Protein AF-A0A1G1WY61-F1 (afdb_monomer)

Structure (mmCIF, N/CA/C/O backbone):
data_AF-A0A1G1WY61-F1
#
_entry.id   AF-A0A1G1WY61-F1
#
loop_
_atom_site.group_PDB
_atom_site.id
_atom_site.type_symbol
_atom_site.label_atom_id
_atom_site.label_alt_id
_atom_site.label_comp_id
_atom_site.label_asym_id
_atom_site.label_entity_id
_atom_site.label_seq_id
_atom_site.pdbx_PDB_ins_code
_atom_site.Cartn_x
_atom_site.Cartn_y
_atom_site.Cartn_z
_atom_site.occupancy
_atom_site.B_iso_or_equiv
_atom_site.auth_seq_id
_atom_site.auth_comp_id
_atom_site.auth_asym_id
_atom_site.auth_atom_id
_atom_site.pdbx_PDB_model_num
ATOM 1 N N . MET A 1 1 ? -17.407 22.455 4.313 1.00 76.50 1 MET A N 1
ATOM 2 C CA . MET A 1 1 ? -16.835 21.331 3.531 1.00 76.50 1 MET A CA 1
ATOM 3 C C . MET A 1 1 ? -15.648 21.784 2.687 1.00 76.50 1 MET A C 1
ATOM 5 O O . MET A 1 1 ? -14.592 21.199 2.851 1.00 76.50 1 MET A O 1
ATOM 9 N N . GLN A 1 2 ? -15.769 22.835 1.863 1.00 82.00 2 GLN A N 1
ATOM 10 C CA . GLN A 1 2 ? -14.637 23.376 1.085 1.00 82.00 2 GLN A CA 1
ATOM 11 C C . GLN A 1 2 ? -13.450 23.831 1.951 1.00 82.00 2 GLN A C 1
ATOM 13 O O . GLN A 1 2 ? -12.330 23.434 1.667 1.00 82.00 2 GLN A O 1
ATOM 18 N N . GLU A 1 3 ? -13.690 24.554 3.050 1.00 87.62 3 GLU A N 1
ATOM 19 C CA . GLU A 1 3 ? -12.619 24.984 3.973 1.00 87.62 3 GLU A CA 1
ATOM 20 C C . GLU A 1 3 ? -11.830 23.806 4.567 1.00 87.62 3 GLU A C 1
ATOM 22 O O . GLU A 1 3 ? -10.616 23.874 4.721 1.00 87.62 3 GLU A O 1
ATOM 27 N N . PHE A 1 4 ? -12.510 22.695 4.863 1.00 86.75 4 PHE A N 1
ATOM 28 C CA . PHE A 1 4 ? -11.866 21.491 5.389 1.00 86.75 4 PHE A CA 1
ATOM 29 C C . PHE A 1 4 ? -10.990 20.801 4.337 1.00 86.75 4 PHE A C 1
ATOM 31 O O . PHE A 1 4 ? -9.896 20.348 4.656 1.00 86.75 4 PHE A O 1
ATOM 38 N N . LEU A 1 5 ? -11.456 20.738 3.085 1.00 86.12 5 LEU A N 1
ATOM 39 C CA . LEU A 1 5 ? -10.676 20.170 1.983 1.00 86.12 5 LEU A CA 1
ATOM 40 C C . LEU A 1 5 ? -9.447 21.030 1.665 1.00 86.12 5 LEU A C 1
ATOM 42 O O . LEU A 1 5 ? -8.360 20.485 1.531 1.00 86.12 5 LEU A O 1
ATOM 46 N N . GLN A 1 6 ? -9.591 22.356 1.653 1.00 88.94 6 GLN A N 1
ATOM 47 C CA . GLN A 1 6 ? -8.457 23.273 1.495 1.00 88.94 6 GLN A CA 1
ATOM 48 C C . GLN A 1 6 ? -7.445 23.127 2.634 1.00 88.94 6 GLN A C 1
ATOM 50 O O . GLN A 1 6 ? -6.244 23.068 2.395 1.00 88.94 6 GLN A O 1
ATOM 55 N N . TRP A 1 7 ? -7.915 23.023 3.880 1.00 91.94 7 TRP A N 1
ATOM 56 C CA . TRP A 1 7 ? -7.030 22.774 5.017 1.00 91.94 7 TRP A CA 1
ATOM 57 C C . TRP A 1 7 ? -6.275 21.443 4.879 1.00 91.94 7 TRP A C 1
ATOM 59 O O . TRP A 1 7 ? -5.084 21.389 5.179 1.00 91.94 7 TRP A O 1
ATOM 69 N N . LEU A 1 8 ? -6.935 20.385 4.396 1.00 90.50 8 LEU A N 1
ATOM 70 C CA . LEU A 1 8 ? -6.290 19.097 4.129 1.00 90.50 8 LEU A CA 1
ATOM 71 C C . LEU A 1 8 ? -5.231 19.186 3.028 1.00 90.50 8 LEU A C 1
ATOM 73 O O . LEU A 1 8 ? -4.180 18.567 3.168 1.00 90.50 8 LEU A O 1
ATOM 77 N N . GLU A 1 9 ? -5.488 19.938 1.958 1.00 88.44 9 GLU A N 1
ATOM 78 C CA . GLU A 1 9 ? -4.511 20.172 0.888 1.00 88.44 9 GLU A CA 1
ATOM 79 C C . GLU A 1 9 ? -3.280 20.909 1.421 1.00 88.44 9 GLU A C 1
ATOM 81 O O . GLU A 1 9 ? -2.163 20.428 1.248 1.00 88.44 9 GLU A O 1
ATOM 86 N N . VAL A 1 10 ? -3.478 21.997 2.172 1.00 93.00 10 VAL A N 1
ATOM 87 C CA . VAL A 1 10 ? -2.380 22.745 2.809 1.00 93.00 10 VAL A CA 1
ATOM 88 C C . VAL A 1 10 ? -1.595 21.860 3.778 1.00 93.00 10 VAL A C 1
ATOM 90 O O . VAL A 1 10 ? -0.365 21.877 3.779 1.00 93.00 10 VAL A O 1
ATOM 93 N N . LEU A 1 11 ? -2.286 21.052 4.589 1.00 93.06 11 LEU A N 1
ATOM 94 C CA . LEU A 1 11 ? -1.634 20.103 5.488 1.00 93.06 11 LEU A CA 1
ATOM 95 C C . LEU A 1 11 ? -0.815 19.073 4.703 1.00 93.06 11 LEU A C 1
ATOM 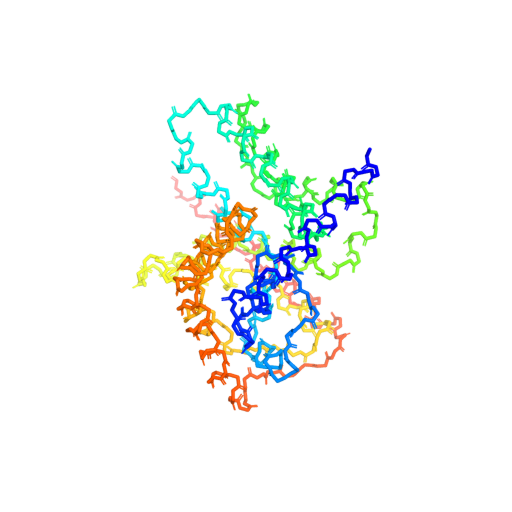97 O O . LEU A 1 11 ? 0.313 18.770 5.085 1.00 93.06 11 LEU A O 1
ATOM 101 N N . ARG A 1 12 ? -1.365 18.533 3.611 1.00 91.81 12 ARG A N 1
ATOM 102 C CA . ARG A 1 12 ? -0.667 17.577 2.748 1.00 91.81 12 ARG A CA 1
ATOM 103 C C . ARG A 1 12 ? 0.599 18.198 2.165 1.00 91.81 12 ARG A C 1
ATOM 105 O O . ARG A 1 12 ? 1.658 17.592 2.286 1.00 91.81 12 ARG A O 1
ATOM 112 N N . GLU A 1 13 ? 0.511 19.397 1.597 1.00 91.62 13 GLU A N 1
ATOM 113 C CA . GLU A 1 13 ? 1.665 20.125 1.054 1.00 91.62 13 GLU A CA 1
ATOM 114 C C . GLU A 1 13 ? 2.726 20.389 2.127 1.00 91.62 13 GLU A C 1
ATOM 116 O O . GLU A 1 13 ? 3.911 20.144 1.901 1.00 91.62 13 GLU A O 1
ATOM 121 N N . GLN A 1 14 ? 2.309 20.803 3.326 1.00 94.38 14 GLN A N 1
ATOM 122 C CA . GLN A 1 14 ? 3.215 21.000 4.454 1.00 94.38 14 GLN A CA 1
ATOM 123 C C . GLN A 1 14 ? 3.918 19.693 4.852 1.00 94.38 14 GLN A C 1
ATOM 125 O O . GLN A 1 14 ? 5.121 19.689 5.112 1.00 94.38 14 GLN A O 1
ATOM 130 N N . LEU A 1 15 ? 3.197 18.570 4.901 1.00 94.56 15 LEU A N 1
ATOM 131 C CA . LEU A 1 15 ? 3.788 17.267 5.206 1.00 94.56 15 LEU A CA 1
ATOM 132 C C . LEU A 1 15 ? 4.768 16.812 4.119 1.00 94.56 15 LEU A C 1
ATOM 134 O O . LEU A 1 15 ? 5.826 16.283 4.458 1.00 94.56 15 LEU A O 1
ATOM 138 N N . ILE A 1 16 ? 4.467 17.062 2.842 1.00 93.06 16 ILE A N 1
ATOM 139 C CA . ILE A 1 16 ? 5.390 16.796 1.730 1.00 93.06 16 ILE A CA 1
ATOM 140 C C . ILE A 1 16 ? 6.665 17.632 1.901 1.00 93.06 16 ILE A C 1
ATOM 142 O O . ILE A 1 16 ? 7.762 17.076 1.903 1.00 93.06 16 ILE A O 1
ATOM 146 N N . GLN A 1 17 ? 6.553 18.936 2.154 1.00 93.44 17 GLN A N 1
ATOM 147 C CA . GLN A 1 17 ? 7.716 19.797 2.409 1.00 93.44 17 GLN A CA 1
ATOM 148 C C . GLN A 1 17 ? 8.523 19.332 3.630 1.00 93.44 17 GLN A C 1
ATOM 150 O O . GLN A 1 17 ? 9.754 19.311 3.597 1.00 93.44 17 GLN A O 1
ATOM 155 N N . ASN A 1 18 ? 7.850 18.881 4.693 1.00 95.38 18 ASN A N 1
ATOM 156 C CA . ASN A 1 18 ? 8.524 18.319 5.860 1.00 95.38 18 ASN A CA 1
ATOM 157 C C . ASN A 1 18 ? 9.363 17.086 5.489 1.00 95.38 18 ASN A C 1
ATOM 159 O O . ASN A 1 18 ? 10.472 16.958 6.000 1.00 95.38 18 ASN A O 1
ATOM 163 N N . THR A 1 19 ? 8.902 16.206 4.586 1.00 94.94 19 THR A N 1
ATOM 164 C CA . THR A 1 19 ? 9.725 15.059 4.143 1.00 94.94 19 THR A CA 1
ATOM 165 C C . THR A 1 19 ? 11.049 15.503 3.520 1.00 94.94 19 THR A C 1
ATOM 167 O O . THR A 1 19 ? 12.082 14.919 3.841 1.00 94.94 19 THR A O 1
ATOM 170 N N . GLN A 1 20 ? 11.033 16.570 2.715 1.00 93.25 20 GLN A N 1
ATOM 171 C CA . GLN A 1 20 ? 12.216 17.121 2.039 1.00 93.25 20 GLN A CA 1
ATOM 172 C C . GLN A 1 20 ? 13.208 17.770 3.017 1.00 93.25 20 GLN A C 1
ATOM 174 O O . GLN A 1 20 ? 14.411 17.780 2.774 1.00 93.25 20 GLN A O 1
ATOM 179 N N . VAL A 1 21 ? 12.724 18.304 4.143 1.00 94.75 21 VAL A N 1
ATOM 180 C CA . VAL A 1 21 ? 13.582 18.842 5.216 1.00 94.75 21 VAL A CA 1
ATOM 181 C C . VAL A 1 21 ? 14.169 17.724 6.083 1.00 94.75 21 VAL A C 1
ATOM 183 O O . VAL A 1 21 ? 15.285 17.845 6.587 1.00 94.75 21 VAL A O 1
ATOM 186 N N . LEU A 1 22 ? 13.407 16.649 6.295 1.00 95.31 22 LEU A N 1
ATOM 187 C CA . LEU A 1 22 ? 13.761 15.563 7.210 1.00 95.31 22 LEU A CA 1
ATOM 188 C C . LEU A 1 22 ? 14.726 14.542 6.605 1.00 95.31 22 LEU A C 1
ATOM 190 O O . LEU A 1 22 ? 15.494 13.928 7.346 1.00 95.31 22 LEU A O 1
ATOM 194 N N . LEU A 1 23 ? 14.665 14.326 5.291 1.00 94.69 23 LEU A N 1
ATOM 195 C CA . LEU A 1 23 ? 15.413 13.282 4.598 1.00 94.69 23 LEU A CA 1
ATOM 196 C C . LEU A 1 23 ? 16.037 13.820 3.302 1.00 94.69 23 LEU A C 1
ATOM 198 O O . LEU A 1 23 ? 15.433 14.655 2.635 1.00 94.69 23 LEU A O 1
ATOM 202 N N . PRO A 1 24 ? 17.221 13.327 2.904 1.00 92.69 24 PRO A N 1
ATOM 203 C CA . PRO A 1 24 ? 17.769 13.610 1.583 1.00 92.69 24 PRO A CA 1
ATOM 204 C C . PRO A 1 24 ? 16.988 12.870 0.485 1.00 92.69 24 PRO A C 1
ATOM 206 O O . PRO A 1 24 ? 16.336 11.853 0.735 1.00 92.69 24 PRO A O 1
ATOM 209 N N . GLU A 1 25 ? 17.096 13.337 -0.759 1.00 90.19 25 GLU A N 1
ATOM 210 C CA . GLU A 1 25 ? 16.651 12.559 -1.920 1.00 90.19 25 GLU A CA 1
ATOM 211 C C . GLU A 1 25 ? 17.560 11.334 -2.138 1.00 90.19 25 GLU A C 1
ATOM 213 O O . GLU A 1 25 ? 18.778 11.449 -1.969 1.00 90.19 25 GLU A O 1
ATOM 218 N N . PRO A 1 26 ? 17.021 10.163 -2.541 1.00 89.88 26 PRO A N 1
ATOM 219 C CA . PRO A 1 26 ? 15.631 9.887 -2.934 1.00 89.88 26 PRO A CA 1
ATOM 220 C C . PRO A 1 26 ? 14.690 9.486 -1.774 1.00 89.88 26 PRO A C 1
ATOM 222 O O . PRO A 1 26 ? 13.533 9.131 -2.013 1.00 89.88 26 PRO A O 1
ATOM 225 N N . HIS A 1 27 ? 15.173 9.460 -0.525 1.00 93.38 27 HIS A N 1
ATOM 226 C CA . HIS A 1 27 ? 14.422 8.949 0.632 1.00 93.38 27 HIS A CA 1
ATOM 227 C C . HIS A 1 27 ? 13.214 9.824 0.983 1.00 93.38 27 HIS A C 1
ATOM 229 O O . HIS A 1 27 ? 12.181 9.276 1.361 1.00 93.38 27 HIS A O 1
ATOM 235 N N . ALA A 1 28 ? 13.312 11.148 0.820 1.00 93.19 28 ALA A N 1
ATOM 236 C CA . ALA A 1 28 ? 12.183 12.068 0.995 1.00 93.19 28 ALA A CA 1
ATOM 237 C C . ALA A 1 28 ? 11.021 11.733 0.046 1.00 93.19 28 ALA A C 1
ATOM 239 O O . ALA A 1 28 ? 9.913 11.443 0.503 1.00 93.19 28 ALA A O 1
ATOM 240 N N . SER A 1 29 ? 11.296 11.660 -1.260 1.00 91.19 29 SER A N 1
ATOM 241 C CA . SER A 1 29 ? 10.313 11.271 -2.277 1.00 91.19 29 SER A CA 1
ATOM 242 C C . SER A 1 29 ? 9.741 9.874 -2.053 1.00 91.19 29 SER A C 1
ATOM 244 O O . SER A 1 29 ? 8.538 9.657 -2.205 1.00 91.19 29 SER A O 1
ATOM 246 N N . LEU A 1 30 ? 10.584 8.912 -1.663 1.00 92.25 30 LEU A N 1
ATOM 247 C CA . LEU A 1 30 ? 10.145 7.552 -1.355 1.00 92.25 30 LEU A CA 1
ATOM 248 C C . LEU A 1 30 ? 9.192 7.529 -0.152 1.00 92.25 30 LEU A C 1
ATOM 250 O O . LEU A 1 30 ? 8.148 6.878 -0.211 1.00 92.25 30 LEU A O 1
ATOM 254 N N . LEU A 1 31 ? 9.515 8.261 0.918 1.00 94.06 31 LEU A N 1
ATOM 255 C CA . LEU A 1 31 ? 8.657 8.378 2.094 1.00 94.06 31 LEU A CA 1
ATOM 256 C C . LEU A 1 31 ? 7.323 9.050 1.755 1.00 94.06 31 LEU A C 1
ATOM 258 O O . LEU A 1 31 ? 6.266 8.559 2.155 1.00 94.06 31 LEU A O 1
ATOM 262 N N . SER A 1 32 ? 7.377 10.154 1.009 1.00 92.25 32 SER A N 1
ATOM 263 C CA . SER A 1 32 ? 6.200 10.900 0.567 1.00 92.25 32 SER A CA 1
ATOM 264 C C . SER A 1 32 ? 5.285 10.037 -0.310 1.00 92.25 32 SER A C 1
ATOM 266 O O . SER A 1 32 ? 4.072 10.000 -0.100 1.00 92.25 32 SER A O 1
ATOM 268 N N . GLY A 1 33 ? 5.849 9.233 -1.215 1.00 90.50 33 GLY A N 1
ATOM 269 C CA . GLY A 1 33 ? 5.090 8.250 -1.988 1.00 90.50 33 GLY A CA 1
ATOM 270 C C . GLY A 1 33 ? 4.408 7.202 -1.106 1.00 90.50 33 GLY A C 1
ATOM 271 O O . GLY A 1 33 ? 3.192 7.015 -1.192 1.00 90.50 33 GLY A O 1
ATOM 272 N N . ILE A 1 34 ? 5.169 6.557 -0.212 1.00 90.75 34 ILE A N 1
ATOM 273 C CA . ILE A 1 34 ? 4.669 5.461 0.635 1.00 90.75 34 ILE A CA 1
ATOM 274 C C . ILE A 1 34 ? 3.584 5.949 1.605 1.00 90.75 34 ILE A C 1
ATOM 276 O O . ILE A 1 34 ? 2.579 5.261 1.801 1.00 90.75 34 ILE A O 1
ATOM 280 N N . VAL A 1 35 ? 3.774 7.116 2.229 1.00 91.94 35 VAL A N 1
ATOM 281 C CA . VAL A 1 35 ? 2.904 7.595 3.314 1.00 91.94 35 VAL A CA 1
ATOM 282 C C . VAL A 1 35 ? 1.843 8.577 2.828 1.00 91.94 35 VAL A C 1
ATOM 284 O O . VAL A 1 35 ? 0.712 8.497 3.299 1.00 91.94 35 VAL A O 1
ATOM 287 N N . LEU A 1 36 ? 2.169 9.487 1.911 1.00 90.31 36 LEU A N 1
ATOM 288 C CA . LEU A 1 36 ? 1.274 10.566 1.464 1.00 90.31 36 LEU A CA 1
ATOM 289 C C . LEU A 1 36 ? 0.708 10.334 0.056 1.00 90.31 36 LEU A C 1
ATOM 291 O O . LEU A 1 36 ? -0.179 11.070 -0.377 1.00 90.31 36 LEU A O 1
ATOM 295 N N . GLY A 1 37 ? 1.176 9.309 -0.657 1.00 87.00 37 GLY A N 1
ATOM 296 C CA . GLY A 1 37 ? 0.693 8.967 -1.996 1.00 87.00 37 GLY A CA 1
ATOM 297 C C . GLY A 1 37 ? 1.192 9.930 -3.064 1.00 87.00 37 GLY A C 1
ATOM 298 O O . GLY A 1 37 ? 0.566 10.047 -4.115 1.00 87.00 37 GLY A O 1
ATOM 299 N N . GLU A 1 38 ? 2.281 10.644 -2.783 1.00 85.12 38 GLU A N 1
ATOM 300 C CA . GLU A 1 38 ? 2.859 11.612 -3.705 1.00 85.12 38 GLU A CA 1
ATOM 301 C C . GLU A 1 38 ? 3.529 10.908 -4.892 1.00 85.12 38 GLU A C 1
ATOM 303 O O . GLU A 1 38 ? 4.249 9.920 -4.732 1.00 85.12 38 GLU A O 1
ATOM 308 N N . LYS A 1 39 ? 3.269 11.393 -6.109 1.00 70.88 39 LYS A N 1
ATOM 309 C CA . LYS A 1 39 ? 3.729 10.758 -7.359 1.00 70.88 39 LYS A CA 1
ATOM 310 C C . LYS A 1 39 ? 4.810 11.570 -8.076 1.00 70.88 39 LYS A C 1
ATOM 312 O O . LYS A 1 39 ? 5.416 11.035 -9.010 1.00 70.88 39 LYS A O 1
ATOM 317 N N . GLY A 1 40 ? 5.014 12.831 -7.680 1.00 60.97 40 GLY A N 1
ATOM 318 C CA . GLY A 1 40 ? 5.773 13.829 -8.434 1.00 60.97 40 GLY A CA 1
ATOM 319 C C . GLY A 1 40 ? 7.297 13.708 -8.391 1.00 60.97 40 GLY A C 1
ATOM 320 O O . GLY A 1 40 ? 7.928 13.912 -9.425 1.00 60.97 40 GLY A O 1
ATOM 321 N N . ASP A 1 41 ? 7.888 13.317 -7.259 1.00 68.69 41 ASP A N 1
ATOM 322 C CA . ASP A 1 41 ? 9.299 13.668 -6.993 1.00 68.69 41 ASP A CA 1
ATOM 323 C C . ASP A 1 41 ? 10.326 12.529 -7.168 1.00 68.69 41 ASP A C 1
ATOM 325 O O . ASP A 1 41 ? 11.535 12.735 -7.060 1.00 68.69 41 ASP A O 1
ATOM 329 N N . LEU A 1 42 ? 9.899 11.310 -7.525 1.00 80.62 42 LEU A N 1
ATOM 330 C CA . LEU A 1 42 ? 10.849 10.208 -7.738 1.00 80.62 42 LEU A CA 1
ATOM 331 C C . LEU A 1 42 ? 11.699 10.432 -8.996 1.00 80.62 42 LEU A C 1
ATOM 333 O O . LEU A 1 42 ? 11.170 10.577 -10.104 1.00 80.62 42 LEU A O 1
ATOM 337 N N . SER A 1 43 ? 13.027 10.344 -8.846 1.00 84.56 43 SER A N 1
ATOM 338 C CA . SER A 1 43 ? 13.957 10.445 -9.974 1.00 84.56 43 SER A CA 1
ATOM 339 C C . SER A 1 43 ? 13.608 9.442 -11.081 1.00 84.56 43 SER A C 1
ATOM 341 O O . SER A 1 43 ? 13.199 8.302 -10.830 1.00 84.56 43 SER A O 1
ATOM 343 N N . SER A 1 44 ? 13.771 9.856 -12.341 1.00 83.12 44 SER A N 1
ATOM 344 C CA . SER A 1 44 ? 13.390 9.021 -13.489 1.00 83.12 44 SER A CA 1
ATOM 345 C C . SER A 1 44 ? 14.123 7.671 -13.518 1.00 83.12 44 SER A C 1
ATOM 347 O O . SER A 1 44 ? 13.552 6.668 -13.948 1.00 83.12 44 SER A O 1
ATOM 349 N N . GLU A 1 45 ? 15.358 7.626 -13.016 1.00 85.56 45 GLU A N 1
ATOM 350 C CA . GLU A 1 45 ? 16.159 6.408 -12.880 1.00 85.56 45 GLU A CA 1
ATOM 351 C C . GLU A 1 45 ? 15.593 5.472 -11.814 1.00 85.56 45 GLU A C 1
ATOM 353 O O . GLU A 1 45 ? 15.384 4.287 -12.081 1.00 85.56 45 GLU A O 1
ATOM 358 N N . PHE A 1 46 ? 15.259 5.997 -10.634 1.00 85.62 46 PHE A N 1
ATOM 359 C CA . PHE A 1 46 ? 14.697 5.179 -9.566 1.00 85.62 46 PHE A CA 1
ATOM 360 C C . PHE A 1 46 ? 13.297 4.669 -9.923 1.00 85.62 46 PHE A C 1
ATOM 362 O O . PHE A 1 46 ? 12.987 3.496 -9.718 1.00 85.62 46 PHE A O 1
ATOM 369 N N . LYS A 1 47 ? 12.477 5.495 -10.584 1.00 85.62 47 LYS A N 1
ATOM 370 C CA . LYS A 1 47 ? 11.185 5.068 -11.136 1.00 85.62 47 LYS A CA 1
ATOM 371 C C . LYS A 1 47 ? 11.341 3.928 -12.145 1.00 85.62 47 LYS A C 1
ATOM 373 O O . LYS A 1 47 ? 10.567 2.973 -12.106 1.00 85.62 47 LYS A O 1
ATOM 378 N N . LYS A 1 48 ? 12.349 3.978 -13.024 1.00 86.12 48 LYS A N 1
ATOM 379 C CA . LYS A 1 48 ? 12.658 2.863 -13.938 1.00 86.12 48 LYS A CA 1
ATOM 380 C C . LYS A 1 48 ? 13.060 1.604 -13.172 1.00 86.12 48 LYS A C 1
ATOM 382 O O . LYS A 1 48 ? 12.563 0.538 -13.514 1.00 86.12 48 LYS A O 1
ATOM 387 N N . ALA A 1 49 ? 13.875 1.715 -12.123 1.00 88.44 49 ALA A N 1
ATOM 388 C CA . ALA A 1 49 ? 14.254 0.574 -11.285 1.00 88.44 49 ALA A CA 1
ATOM 389 C C . ALA A 1 49 ? 13.043 -0.056 -10.565 1.00 88.44 49 ALA A C 1
ATOM 391 O O . ALA A 1 49 ? 12.900 -1.280 -10.538 1.00 88.44 49 ALA A O 1
ATOM 392 N N . LEU A 1 50 ? 12.112 0.761 -10.062 1.00 87.31 50 LEU A N 1
ATOM 393 C CA . LEU A 1 50 ? 10.848 0.299 -9.474 1.00 87.31 50 LEU A CA 1
ATOM 394 C C . LEU A 1 50 ? 9.967 -0.445 -10.489 1.00 87.31 50 LEU A C 1
ATOM 396 O O . LEU A 1 50 ? 9.352 -1.459 -10.163 1.00 87.31 50 LEU A O 1
ATOM 400 N N . ILE A 1 51 ? 9.906 0.029 -11.737 1.00 84.19 51 ILE A N 1
ATOM 401 C CA . ILE A 1 51 ? 9.164 -0.647 -12.813 1.00 84.19 51 ILE A CA 1
ATOM 402 C C . ILE A 1 51 ? 9.891 -1.937 -13.242 1.00 84.19 51 ILE A C 1
ATOM 404 O O . ILE A 1 51 ? 9.248 -2.968 -13.442 1.00 84.19 51 ILE A O 1
ATOM 408 N N . ALA A 1 52 ? 11.224 -1.918 -13.342 1.00 85.50 52 ALA A N 1
ATOM 409 C CA . ALA A 1 52 ? 12.069 -3.073 -13.672 1.00 85.50 52 ALA A CA 1
ATOM 410 C C . ALA A 1 52 ? 11.898 -4.219 -12.671 1.00 85.50 52 ALA A C 1
ATOM 412 O O . ALA A 1 52 ? 11.744 -5.376 -13.055 1.00 85.50 52 ALA A O 1
ATOM 413 N N . THR A 1 53 ? 11.830 -3.884 -11.388 1.00 87.94 53 THR A N 1
ATOM 414 C CA . THR A 1 53 ? 11.628 -4.836 -10.286 1.00 87.94 53 THR A CA 1
ATOM 415 C C . THR A 1 53 ? 10.157 -5.145 -10.003 1.00 87.94 53 THR A C 1
ATOM 417 O O . THR A 1 53 ? 9.854 -5.983 -9.159 1.00 87.94 53 THR A O 1
ATOM 420 N N . GLY A 1 54 ? 9.222 -4.478 -10.689 1.00 84.12 54 GLY A N 1
ATOM 421 C CA . GLY A 1 54 ? 7.785 -4.631 -10.469 1.00 84.12 54 GLY A CA 1
ATOM 422 C C . GLY A 1 54 ? 7.290 -4.101 -9.120 1.00 84.12 54 GLY A C 1
ATOM 423 O O . GLY A 1 54 ? 6.161 -4.395 -8.750 1.00 84.12 54 GLY A O 1
ATOM 424 N N . THR A 1 55 ? 8.086 -3.314 -8.396 1.00 86.00 55 THR A N 1
ATOM 425 C CA . THR A 1 55 ? 7.810 -2.828 -7.028 1.00 86.00 55 THR A CA 1
ATOM 426 C C . THR A 1 55 ? 7.183 -1.433 -6.987 1.00 86.00 55 THR A C 1
ATOM 428 O O . THR A 1 55 ? 6.850 -0.932 -5.918 1.00 86.00 55 THR A O 1
ATOM 431 N N . ILE A 1 56 ? 6.939 -0.804 -8.142 1.00 83.81 56 ILE A N 1
ATOM 432 C CA . ILE A 1 56 ? 6.314 0.530 -8.232 1.00 83.81 56 ILE A CA 1
ATOM 433 C C . ILE A 1 56 ? 4.975 0.637 -7.479 1.00 83.81 56 ILE A C 1
ATOM 435 O O . ILE A 1 56 ? 4.654 1.686 -6.933 1.00 83.81 56 ILE A O 1
ATOM 439 N N . HIS A 1 57 ? 4.215 -0.458 -7.400 1.00 78.56 57 HIS A N 1
ATOM 440 C CA . HIS A 1 57 ? 2.940 -0.523 -6.681 1.00 78.56 57 HIS A CA 1
ATOM 441 C C . HIS A 1 57 ? 3.089 -0.437 -5.152 1.00 78.56 57 HIS A C 1
ATOM 443 O O . HIS A 1 57 ? 2.115 -0.138 -4.469 1.00 78.56 57 HIS A O 1
ATOM 449 N N . VAL A 1 58 ? 4.285 -0.706 -4.621 1.00 80.00 58 VAL A N 1
ATOM 450 C CA . VAL A 1 58 ? 4.605 -0.639 -3.188 1.00 80.00 58 VAL A CA 1
ATOM 451 C C . VAL A 1 58 ? 4.864 0.803 -2.746 1.00 80.00 58 VAL A C 1
ATOM 453 O O . VAL A 1 58 ? 4.591 1.162 -1.605 1.00 80.00 58 VAL A O 1
ATOM 456 N N . VAL A 1 59 ? 5.370 1.636 -3.660 1.00 79.19 59 VAL A N 1
ATOM 457 C CA . VAL A 1 59 ? 5.723 3.041 -3.399 1.00 79.19 59 VAL A CA 1
ATOM 458 C C . VAL A 1 59 ? 4.506 3.966 -3.449 1.00 79.19 59 VAL A C 1
ATOM 460 O O . VAL A 1 59 ? 4.594 5.108 -3.026 1.00 79.19 59 VAL A O 1
ATOM 463 N N . VAL A 1 60 ? 3.358 3.491 -3.930 1.00 77.94 60 VAL A N 1
ATOM 464 C CA . VAL A 1 60 ? 2.102 4.251 -3.906 1.00 77.94 60 VAL A CA 1
ATOM 465 C C . VAL A 1 60 ? 1.288 3.835 -2.685 1.00 77.94 60 VAL A C 1
ATOM 467 O O . VAL A 1 60 ? 1.257 2.654 -2.327 1.00 77.94 60 VAL A O 1
ATOM 470 N N . VAL A 1 61 ? 0.584 4.788 -2.065 1.00 77.75 61 VAL A N 1
ATOM 471 C CA . VAL A 1 61 ? -0.351 4.480 -0.978 1.00 77.75 61 VAL A CA 1
ATOM 472 C C . VAL A 1 61 ? -1.352 3.425 -1.437 1.00 77.75 61 VAL A C 1
ATOM 474 O O . VAL A 1 61 ? -2.124 3.604 -2.379 1.00 77.75 61 VAL A O 1
ATOM 477 N N . SER A 1 62 ? -1.348 2.303 -0.727 1.00 78.81 62 SER A N 1
ATOM 478 C CA . SER A 1 62 ? -2.208 1.163 -1.009 1.00 78.81 62 SER A CA 1
ATOM 479 C C . SER A 1 62 ? -3.089 0.824 0.194 1.00 78.81 62 SER A C 1
ATOM 481 O O . SER A 1 62 ? -2.906 1.325 1.306 1.00 78.81 62 SER A O 1
ATOM 483 N N . GLY A 1 63 ? -4.042 -0.089 -0.010 1.00 75.06 63 GLY A N 1
ATOM 484 C CA . GLY A 1 63 ? -4.837 -0.641 1.092 1.00 75.06 63 GLY A CA 1
ATOM 485 C C . GLY A 1 63 ? -3.982 -1.337 2.162 1.00 75.06 63 GLY A C 1
ATOM 486 O O . GLY A 1 63 ? -4.410 -1.425 3.311 1.00 75.06 63 GLY A O 1
ATOM 487 N N . TYR A 1 64 ? -2.764 -1.774 1.815 1.00 81.12 64 TYR A N 1
ATOM 488 C CA . TYR A 1 64 ? -1.817 -2.349 2.767 1.00 81.12 64 TYR A CA 1
ATOM 489 C C . TYR A 1 64 ? -1.351 -1.307 3.790 1.00 81.12 64 TYR A C 1
ATOM 491 O O . TYR A 1 64 ? -1.458 -1.554 4.989 1.00 81.12 64 TYR A O 1
ATOM 499 N N . ASN A 1 65 ? -0.969 -0.107 3.342 1.00 85.44 65 ASN A N 1
ATOM 500 C CA . ASN A 1 65 ? -0.521 0.982 4.223 1.00 85.44 65 ASN A CA 1
ATOM 501 C C . ASN A 1 65 ? -1.635 1.383 5.201 1.00 85.44 65 ASN A C 1
ATOM 503 O O . ASN A 1 65 ? -1.399 1.520 6.400 1.00 85.44 65 ASN A O 1
ATOM 507 N N . ILE A 1 66 ? -2.881 1.439 4.717 1.00 84.88 66 ILE A N 1
ATOM 508 C CA . ILE A 1 66 ? -4.058 1.653 5.572 1.00 84.88 66 ILE A CA 1
ATOM 509 C C . ILE A 1 66 ? -4.206 0.541 6.605 1.00 84.88 66 ILE A C 1
ATOM 511 O O . ILE A 1 66 ? -4.406 0.827 7.785 1.00 84.88 66 ILE A O 1
ATOM 515 N N . SER A 1 67 ? -4.107 -0.723 6.188 1.00 82.81 67 SER A N 1
ATOM 516 C CA . SER A 1 67 ? -4.256 -1.861 7.099 1.00 82.81 67 SER A CA 1
ATOM 517 C C . SER A 1 67 ? -3.189 -1.873 8.199 1.00 82.81 67 SER A C 1
ATOM 519 O O . SER A 1 67 ? -3.505 -2.191 9.345 1.00 82.81 67 SER A O 1
ATOM 521 N N . LEU A 1 68 ? -1.963 -1.447 7.879 1.00 86.94 68 LEU A N 1
ATOM 522 C CA . LEU A 1 68 ? -0.862 -1.311 8.830 1.00 86.94 68 LEU A CA 1
ATOM 523 C C . LEU A 1 68 ? -1.148 -0.224 9.866 1.00 86.94 68 LEU A C 1
ATOM 525 O O . LEU A 1 68 ? -1.051 -0.485 11.065 1.00 86.94 68 LEU A O 1
ATOM 529 N N . ILE A 1 69 ? -1.568 0.964 9.418 1.00 85.94 69 ILE A N 1
ATOM 530 C CA . ILE A 1 69 ? -1.939 2.072 10.310 1.00 85.94 69 ILE A CA 1
ATOM 531 C C . ILE A 1 69 ? -3.113 1.657 11.209 1.00 85.94 69 ILE A C 1
ATOM 533 O O . ILE A 1 69 ? -3.073 1.869 12.422 1.00 85.94 69 ILE A O 1
ATOM 537 N N . CYS A 1 70 ? -4.126 0.987 10.650 1.00 85.00 70 CYS A N 1
ATOM 538 C CA . CYS A 1 70 ? -5.261 0.463 11.414 1.00 85.00 70 CYS A CA 1
ATOM 539 C C . CYS A 1 70 ? -4.838 -0.574 12.455 1.00 85.00 70 CYS A C 1
ATOM 541 O O . CYS A 1 70 ? -5.318 -0.535 13.586 1.00 85.00 70 CYS A O 1
ATOM 543 N N . GLY A 1 71 ? -3.967 -1.514 12.081 1.00 85.12 71 GLY A N 1
ATOM 544 C CA . GLY A 1 71 ? -3.475 -2.563 12.971 1.00 85.12 71 GLY A CA 1
ATOM 545 C C . GLY A 1 71 ? -2.670 -1.988 14.132 1.00 85.12 71 GLY A C 1
ATOM 546 O O . GLY A 1 71 ? -2.911 -2.339 15.288 1.00 85.12 71 GLY A O 1
ATOM 547 N N . TRP A 1 72 ? -1.780 -1.039 13.836 1.00 88.31 72 TRP A N 1
ATOM 548 C CA . TRP A 1 72 ? -1.014 -0.308 14.840 1.00 88.31 72 TRP A CA 1
ATOM 549 C C . TRP A 1 72 ? -1.929 0.472 15.798 1.00 88.31 72 TRP A C 1
ATOM 551 O O . TRP A 1 72 ? -1.849 0.293 17.017 1.00 88.31 72 TRP A O 1
ATOM 561 N N . LEU A 1 73 ? -2.881 1.242 15.261 1.00 87.19 73 LEU A N 1
ATOM 562 C CA . LEU A 1 73 ? -3.841 2.007 16.058 1.00 87.19 73 LEU A CA 1
ATOM 563 C C . LEU A 1 73 ? -4.752 1.096 16.897 1.00 87.19 73 LEU A C 1
ATOM 565 O O . LEU A 1 73 ? -5.044 1.397 18.057 1.00 87.19 73 LEU A O 1
ATOM 569 N N . SER A 1 74 ? -5.165 -0.052 16.355 1.00 85.25 74 SER A N 1
ATOM 570 C CA . SER A 1 74 ? -5.925 -1.067 17.091 1.00 85.25 74 SER A CA 1
ATOM 571 C C . SER A 1 74 ? -5.125 -1.659 18.253 1.00 85.25 74 SER A C 1
ATOM 573 O O . SER A 1 74 ? -5.710 -1.972 19.289 1.00 85.25 74 SER A O 1
ATOM 575 N N . GLY A 1 75 ? -3.808 -1.827 18.097 1.00 87.06 75 GLY A N 1
ATOM 576 C CA . GLY A 1 75 ? -2.917 -2.286 19.162 1.00 87.06 75 GLY A CA 1
ATOM 577 C C . GLY A 1 75 ? -2.839 -1.288 20.317 1.00 87.06 75 GLY A C 1
ATOM 578 O O .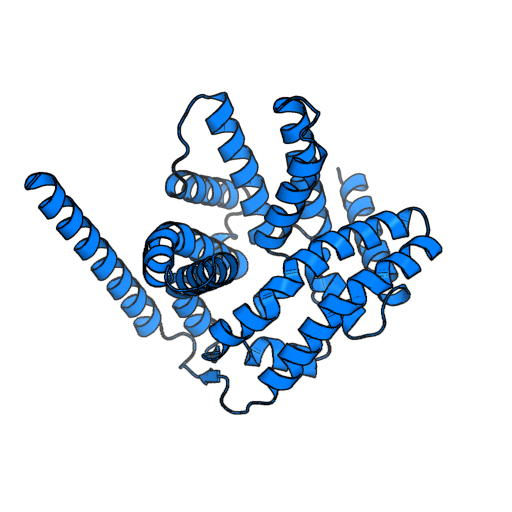 GLY A 1 75 ? -2.984 -1.676 21.475 1.00 87.06 75 GLY A O 1
ATOM 579 N N . MET A 1 76 ? -2.698 0.004 20.003 1.00 87.12 76 MET A N 1
ATOM 580 C CA . MET A 1 76 ? -2.646 1.079 21.004 1.00 87.12 76 MET A CA 1
ATOM 581 C C . MET A 1 76 ? -3.972 1.289 21.730 1.00 87.12 76 MET A C 1
ATOM 583 O O . MET A 1 76 ? -4.005 1.578 22.923 1.00 87.12 76 MET A O 1
ATOM 587 N N . THR A 1 77 ? -5.082 1.140 21.014 1.00 87.81 77 THR A N 1
ATOM 588 C CA . THR A 1 77 ? -6.42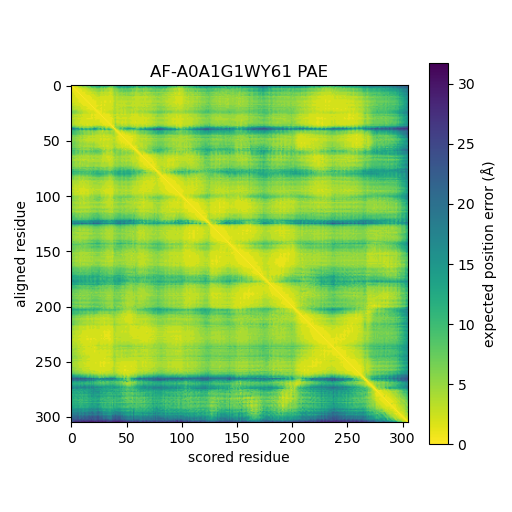0 1.396 21.555 1.00 87.81 77 THR A CA 1
ATOM 589 C C . THR A 1 77 ? -7.044 0.175 22.225 1.00 87.81 77 THR A C 1
ATOM 591 O O . THR A 1 77 ? -8.213 0.214 22.598 1.00 87.81 77 THR A O 1
ATOM 594 N N . ARG A 1 78 ? -6.275 -0.902 22.438 1.00 82.62 78 ARG A N 1
ATOM 595 C CA . ARG A 1 78 ? -6.746 -2.148 23.066 1.00 82.62 78 ARG A CA 1
ATOM 596 C C . ARG A 1 78 ? -7.277 -1.960 24.494 1.00 82.62 78 ARG A C 1
ATOM 598 O O . ARG A 1 78 ? -8.050 -2.788 24.964 1.00 82.62 78 ARG A O 1
ATOM 605 N N . ILE A 1 79 ? -6.865 -0.887 25.169 1.00 87.62 79 ILE A N 1
ATOM 606 C CA . ILE A 1 79 ? -7.334 -0.508 26.511 1.00 87.62 79 ILE A CA 1
ATOM 607 C C . ILE A 1 79 ? -8.737 0.121 26.518 1.00 87.62 79 ILE A C 1
ATOM 609 O O . ILE A 1 79 ? -9.360 0.200 27.573 1.00 87.62 79 ILE A O 1
ATOM 613 N N . PHE A 1 80 ? -9.242 0.573 25.366 1.00 88.81 80 PHE A N 1
ATOM 614 C CA . PHE A 1 80 ? -10.565 1.186 25.244 1.00 88.81 80 PHE A CA 1
ATOM 615 C C . PHE A 1 80 ? -11.643 0.150 24.897 1.00 88.81 80 PHE A C 1
ATOM 617 O O . PHE A 1 80 ? -11.365 -1.009 24.581 1.00 88.81 80 PHE A O 1
ATOM 624 N N . SER A 1 81 ? -12.912 0.567 24.944 1.00 88.81 81 SER A N 1
ATOM 625 C CA . SER A 1 81 ? -14.016 -0.273 24.476 1.00 88.81 81 SER A CA 1
ATOM 626 C C . SER A 1 81 ? -13.928 -0.506 22.963 1.00 88.81 81 SER A C 1
ATOM 628 O O . SER A 1 81 ? -13.455 0.347 22.209 1.00 88.81 81 SER A O 1
ATOM 630 N N . LYS A 1 82 ? -14.451 -1.649 22.494 1.00 84.50 82 LYS A N 1
ATOM 631 C CA . LYS A 1 82 ? -14.450 -2.020 21.064 1.00 84.50 82 LYS A CA 1
ATOM 632 C C . LYS A 1 82 ? -15.080 -0.940 20.174 1.00 84.50 82 LYS A C 1
ATOM 634 O O . LYS A 1 82 ? -14.672 -0.775 19.028 1.00 84.50 82 LYS A O 1
ATOM 639 N N . GLN A 1 83 ? -16.070 -0.218 20.698 1.00 86.06 83 GLN A N 1
ATOM 640 C CA . GLN A 1 83 ? -16.751 0.877 20.014 1.00 86.06 83 GLN A CA 1
ATOM 641 C C . GLN A 1 83 ? -15.828 2.088 19.836 1.00 86.06 83 GLN A C 1
ATOM 643 O O . GLN A 1 83 ? -15.739 2.614 18.732 1.00 86.06 83 GLN A O 1
ATOM 648 N N . ILE A 1 84 ? -15.101 2.492 20.885 1.00 88.25 84 ILE A N 1
ATOM 649 C CA . ILE A 1 84 ? -14.156 3.618 20.824 1.00 88.25 84 ILE A CA 1
ATOM 650 C C . ILE A 1 84 ? -13.000 3.286 19.878 1.00 88.25 84 ILE A C 1
ATOM 652 O O . ILE A 1 84 ? -12.693 4.081 18.993 1.00 88.25 84 ILE A O 1
ATOM 656 N N . THR A 1 85 ? -12.409 2.092 20.007 1.00 87.62 85 THR A N 1
ATOM 657 C CA . THR A 1 85 ? -11.359 1.610 19.096 1.00 87.62 85 THR A CA 1
ATOM 658 C C . THR A 1 85 ? -11.809 1.692 17.642 1.00 87.62 85 THR A C 1
ATOM 660 O O . THR A 1 85 ? -11.074 2.195 16.798 1.00 87.62 85 THR A O 1
ATOM 663 N N . PHE A 1 86 ? -13.032 1.249 17.342 1.00 85.81 86 PHE A N 1
ATOM 664 C CA . PHE A 1 86 ? -13.552 1.324 15.985 1.00 85.81 86 PHE A CA 1
ATOM 665 C C . PHE A 1 86 ? -13.725 2.765 15.495 1.00 85.81 86 PHE A C 1
ATOM 667 O O . PHE A 1 86 ? -13.280 3.072 14.393 1.00 85.81 86 PHE A O 1
ATOM 674 N N . VAL A 1 87 ? -14.330 3.646 16.301 1.00 89.75 87 VAL A N 1
ATOM 675 C CA . VAL A 1 87 ? -14.521 5.062 15.939 1.00 89.75 87 VAL A CA 1
ATOM 676 C C . VAL A 1 87 ? -13.178 5.738 15.651 1.00 89.75 87 VAL A C 1
ATOM 678 O O . VAL A 1 87 ? -13.062 6.474 14.672 1.00 89.75 87 VAL A O 1
ATOM 681 N N . LEU A 1 88 ? -12.145 5.447 16.444 1.00 90.06 88 LEU A N 1
ATOM 682 C CA . LEU A 1 88 ? -10.794 5.963 16.215 1.00 90.06 88 LEU A CA 1
ATOM 683 C C . LEU A 1 88 ? -10.191 5.417 14.918 1.00 90.06 88 LEU A C 1
ATOM 685 O O . LEU A 1 88 ? -9.680 6.195 14.114 1.00 90.06 88 LEU A O 1
ATOM 689 N N . ILE A 1 89 ? -10.290 4.104 14.685 1.00 89.06 89 ILE A N 1
ATOM 690 C CA . ILE A 1 89 ? -9.778 3.471 13.464 1.00 89.06 89 ILE A CA 1
ATOM 691 C C . ILE A 1 89 ? -10.465 4.051 12.236 1.00 89.06 89 ILE A C 1
ATOM 693 O O . ILE A 1 89 ? -9.781 4.485 11.316 1.00 89.06 89 ILE A O 1
ATOM 697 N N . ILE A 1 90 ? -11.796 4.112 12.212 1.00 88.94 90 ILE A N 1
ATOM 698 C CA . ILE A 1 90 ? -12.497 4.592 11.025 1.00 88.94 90 ILE A CA 1
ATOM 699 C C . ILE A 1 90 ? -12.258 6.080 10.773 1.00 88.94 90 ILE A C 1
ATOM 701 O O . ILE A 1 90 ? -12.065 6.474 9.625 1.00 88.94 90 ILE A O 1
ATOM 705 N N . SER A 1 91 ? -12.180 6.892 11.831 1.00 90.62 91 SER A N 1
ATOM 706 C CA . SER A 1 91 ? -11.820 8.307 11.702 1.00 90.62 91 SER A CA 1
ATOM 707 C C . SER A 1 91 ? -10.415 8.460 11.123 1.00 90.62 91 SER A C 1
ATOM 709 O O . SER A 1 91 ? -10.213 9.261 10.215 1.00 90.62 91 SER A O 1
ATOM 711 N N . CYS A 1 92 ? -9.461 7.644 11.583 1.00 90.00 92 CYS A N 1
ATOM 712 C CA . CYS A 1 92 ? -8.100 7.615 11.055 1.00 90.00 92 CYS A CA 1
ATOM 713 C C . CYS A 1 92 ? -8.066 7.184 9.582 1.00 90.00 92 CYS A C 1
ATOM 715 O O . CYS A 1 92 ? -7.401 7.831 8.780 1.00 90.00 92 CYS A O 1
ATOM 717 N N . VAL A 1 93 ? -8.825 6.153 9.197 1.00 89.75 93 VAL A N 1
ATOM 718 C CA . VAL A 1 93 ? -8.900 5.684 7.805 1.00 89.75 93 VAL A CA 1
ATOM 719 C C . VAL A 1 93 ? -9.493 6.742 6.886 1.00 89.75 93 VAL A C 1
ATOM 721 O O . VAL A 1 93 ? -8.942 6.976 5.814 1.00 89.75 93 VAL A O 1
ATOM 724 N N . ILE A 1 94 ? -10.591 7.389 7.287 1.00 90.06 94 ILE A N 1
ATOM 725 C CA . ILE A 1 94 ? -11.217 8.461 6.502 1.00 90.06 94 ILE A CA 1
ATOM 726 C C . ILE A 1 94 ? -10.243 9.630 6.365 1.00 90.06 94 ILE A C 1
ATOM 728 O O . ILE A 1 94 ? -9.985 10.078 5.251 1.00 90.06 94 ILE A O 1
ATOM 732 N N . PHE A 1 95 ? -9.651 10.077 7.475 1.00 90.00 95 PHE A N 1
ATOM 733 C CA . PHE A 1 95 ? -8.666 11.154 7.471 1.00 90.00 95 PHE A CA 1
ATOM 734 C C . PHE A 1 95 ? -7.480 10.837 6.553 1.00 90.00 95 PHE A C 1
ATOM 736 O O . PHE A 1 95 ? -7.151 11.632 5.681 1.00 90.00 95 PHE A O 1
ATOM 743 N N . TYR A 1 96 ? -6.884 9.652 6.687 1.00 89.44 96 TYR A N 1
ATOM 744 C CA . TYR A 1 96 ? -5.740 9.232 5.882 1.00 89.44 96 TYR A CA 1
ATOM 745 C C . TYR A 1 96 ? -6.102 9.035 4.402 1.00 89.44 96 TYR A C 1
ATOM 747 O O . TYR A 1 96 ? -5.326 9.391 3.519 1.00 89.44 96 TYR A O 1
ATOM 755 N N . THR A 1 97 ? -7.303 8.532 4.105 1.00 89.94 97 THR A N 1
ATOM 756 C CA . THR A 1 97 ? -7.819 8.417 2.729 1.00 89.94 97 THR A CA 1
ATOM 757 C C . THR A 1 97 ? -7.925 9.788 2.072 1.00 89.94 97 THR A C 1
ATOM 759 O O . THR A 1 97 ? -7.489 9.950 0.936 1.00 89.94 97 THR A O 1
ATOM 762 N N . LEU A 1 98 ? -8.455 10.784 2.785 1.00 89.94 98 LEU A N 1
ATOM 763 C CA . LEU A 1 98 ? -8.557 12.149 2.271 1.00 89.94 98 LEU A CA 1
ATOM 764 C C . LEU A 1 98 ? -7.178 12.809 2.144 1.00 89.94 98 LEU A C 1
ATOM 766 O O . LEU A 1 98 ? -6.884 13.402 1.110 1.00 89.94 98 LEU A O 1
ATOM 770 N N . LEU A 1 99 ? -6.309 12.638 3.145 1.00 88.44 99 LEU A N 1
ATOM 771 C CA . LEU A 1 99 ? -4.946 13.178 3.150 1.00 88.44 99 LEU A CA 1
ATOM 772 C C . LEU A 1 99 ? -4.108 12.665 1.969 1.00 88.44 99 LEU A C 1
ATOM 774 O O . LEU A 1 99 ? -3.317 13.408 1.400 1.00 88.44 99 LEU A O 1
ATOM 778 N N . THR A 1 100 ? -4.293 11.402 1.582 1.00 86.75 100 THR A N 1
ATOM 779 C CA . THR A 1 100 ? -3.532 10.752 0.499 1.00 86.75 100 THR A CA 1
ATOM 780 C C . THR A 1 100 ? -4.127 10.978 -0.895 1.00 86.75 100 THR A C 1
ATOM 782 O O . THR A 1 100 ? -3.598 10.475 -1.885 1.00 86.75 100 THR A O 1
ATOM 785 N N . GLY A 1 101 ? -5.200 11.771 -1.014 1.00 84.06 101 GLY A N 1
ATOM 786 C CA . GLY A 1 101 ? -5.819 12.123 -2.298 1.00 84.06 101 GLY A CA 1
ATOM 787 C C . GLY A 1 101 ? -6.913 11.170 -2.777 1.00 84.06 101 GLY A C 1
ATOM 788 O O . GLY A 1 101 ? -7.248 11.190 -3.956 1.00 84.06 101 GLY A O 1
ATOM 789 N N . ALA A 1 102 ? -7.466 10.349 -1.880 1.00 84.62 102 ALA A N 1
ATOM 790 C CA . ALA A 1 102 ? -8.646 9.517 -2.119 1.00 84.62 102 ALA A CA 1
ATOM 791 C C . ALA A 1 102 ? -8.548 8.608 -3.362 1.00 84.62 102 ALA A C 1
ATOM 793 O O . ALA A 1 102 ? -9.471 8.512 -4.167 1.00 84.62 102 ALA A O 1
ATOM 794 N N . GLU A 1 103 ? -7.429 7.899 -3.525 1.00 85.81 103 GLU A N 1
ATOM 795 C CA . GLU A 1 103 ? -7.305 6.909 -4.595 1.00 85.81 103 GLU A CA 1
ATOM 796 C C . GLU A 1 103 ? -8.231 5.691 -4.394 1.00 85.81 103 GLU A C 1
ATOM 798 O O . GLU A 1 103 ? -8.607 5.320 -3.280 1.00 85.81 103 GLU A O 1
ATOM 803 N N . ALA A 1 104 ? -8.557 4.982 -5.480 1.00 86.25 104 ALA A N 1
ATOM 804 C CA . ALA A 1 104 ? -9.424 3.800 -5.422 1.00 86.25 104 ALA A CA 1
ATOM 805 C C . ALA A 1 104 ? -9.016 2.744 -4.360 1.00 86.25 104 ALA A C 1
ATOM 807 O O . ALA A 1 104 ? -9.903 2.238 -3.663 1.00 86.25 104 ALA A O 1
ATOM 808 N N . PRO A 1 105 ? -7.719 2.411 -4.158 1.00 86.38 105 PRO A N 1
ATOM 809 C CA . PRO A 1 105 ? -7.308 1.471 -3.116 1.00 86.38 105 PRO A CA 1
ATOM 810 C C . PRO A 1 105 ? -7.649 1.926 -1.693 1.00 86.38 105 PRO A C 1
ATOM 812 O O . PRO A 1 105 ? -7.933 1.063 -0.851 1.00 86.38 105 PRO A O 1
ATOM 815 N N . THR A 1 106 ? -7.602 3.238 -1.428 1.00 88.31 106 THR A N 1
ATOM 816 C CA . THR A 1 106 ? -7.812 3.823 -0.099 1.00 88.31 106 THR A CA 1
ATOM 817 C C . THR A 1 106 ? -9.292 3.972 0.217 1.00 88.31 106 THR A C 1
ATOM 819 O O . THR A 1 106 ? -9.740 3.497 1.262 1.00 88.31 106 THR A O 1
ATOM 822 N N . ILE A 1 107 ? -10.080 4.459 -0.747 1.00 90.50 107 ILE A N 1
ATOM 823 C CA . ILE A 1 107 ? -11.547 4.489 -0.659 1.00 90.50 107 ILE A CA 1
ATOM 824 C C . ILE A 1 107 ? -12.103 3.080 -0.413 1.00 90.50 107 ILE A C 1
ATOM 826 O O . ILE A 1 107 ? -12.905 2.879 0.501 1.00 90.50 107 ILE A O 1
ATOM 830 N N . ARG A 1 108 ? -11.644 2.074 -1.173 1.00 90.81 108 ARG A N 1
ATOM 831 C CA . ARG A 1 108 ? -12.071 0.679 -0.977 1.00 90.81 108 ARG A CA 1
ATOM 832 C C . ARG A 1 108 ? -11.775 0.204 0.448 1.00 90.81 108 ARG A C 1
ATOM 834 O O . ARG A 1 108 ? -12.636 -0.413 1.068 1.00 90.81 108 ARG A O 1
ATOM 841 N N . ALA A 1 109 ? -10.576 0.470 0.971 1.00 87.69 109 ALA A N 1
ATOM 842 C CA . ALA A 1 109 ? -10.208 0.063 2.328 1.00 87.69 109 ALA A CA 1
ATOM 843 C C . ALA A 1 109 ? -11.108 0.725 3.390 1.00 87.69 109 ALA A C 1
ATOM 845 O O . ALA A 1 109 ? -11.544 0.046 4.321 1.00 87.69 109 ALA A O 1
ATOM 846 N N . ALA A 1 110 ? -11.455 2.004 3.211 1.00 89.75 110 ALA A N 1
ATOM 847 C CA . ALA A 1 110 ? -12.399 2.716 4.072 1.00 89.75 110 ALA A CA 1
ATOM 848 C C . ALA A 1 110 ? -13.800 2.084 4.058 1.00 89.75 110 ALA A C 1
ATOM 850 O O . ALA A 1 110 ? -14.354 1.778 5.117 1.00 89.75 110 ALA A O 1
ATOM 851 N N . ILE A 1 111 ? -14.350 1.821 2.868 1.00 92.06 111 ILE A N 1
ATOM 852 C CA . ILE A 1 111 ? -15.681 1.216 2.710 1.00 92.06 111 ILE A CA 1
ATOM 853 C C . ILE A 1 111 ? -15.701 -0.207 3.279 1.00 92.06 111 ILE A C 1
ATOM 855 O O . ILE A 1 111 ? -16.582 -0.537 4.071 1.00 92.06 111 ILE A O 1
ATOM 859 N N . MET A 1 112 ? -14.717 -1.047 2.945 1.00 89.69 112 MET A N 1
ATOM 860 C CA . MET A 1 112 ? -14.642 -2.408 3.486 1.00 89.69 112 MET A CA 1
ATOM 861 C C . MET A 1 112 ? -14.522 -2.397 5.015 1.00 89.69 112 MET A C 1
ATOM 863 O O . MET A 1 112 ? -15.187 -3.194 5.674 1.00 89.69 112 MET A O 1
ATOM 867 N N . GLY A 1 113 ? -13.747 -1.473 5.595 1.00 86.38 113 GLY A N 1
ATOM 868 C CA . GLY A 1 113 ? -13.655 -1.296 7.047 1.00 86.38 113 GLY A CA 1
ATOM 869 C C . GLY A 1 113 ? -15.008 -0.989 7.701 1.00 86.38 113 GLY A C 1
ATOM 870 O O . GLY A 1 113 ? -15.365 -1.619 8.702 1.00 86.38 113 GLY A O 1
ATOM 871 N N . LEU A 1 114 ? -15.796 -0.087 7.100 1.00 89.00 114 LEU A N 1
ATOM 872 C CA . LEU A 1 114 ? -17.164 0.224 7.536 1.00 89.00 114 LEU A CA 1
ATOM 873 C C . LEU A 1 114 ? -18.085 -0.994 7.453 1.00 89.00 114 LEU A C 1
ATOM 875 O O . LEU A 1 114 ? -18.801 -1.295 8.409 1.00 89.00 114 LEU A O 1
ATOM 879 N N . LEU A 1 115 ? -18.061 -1.711 6.328 1.00 90.69 115 LEU A N 1
ATOM 880 C CA . LEU A 1 115 ? -18.942 -2.855 6.108 1.00 90.69 115 LEU A CA 1
ATOM 881 C C . LEU A 1 115 ? -18.609 -4.031 7.037 1.00 90.69 115 LEU A C 1
ATOM 883 O O . LEU A 1 115 ? -19.518 -4.649 7.593 1.00 90.69 115 LEU A O 1
ATOM 887 N N . VAL A 1 116 ? -17.319 -4.316 7.261 1.00 87.50 116 VAL A N 1
ATOM 888 C CA . VAL A 1 116 ? -16.879 -5.337 8.228 1.00 87.50 116 VAL A CA 1
ATOM 889 C C . VAL A 1 116 ? -17.404 -4.999 9.617 1.00 87.50 116 VAL A C 1
ATOM 891 O O . VAL A 1 116 ? -17.949 -5.865 10.300 1.00 87.50 116 VAL A O 1
ATOM 894 N N . TRP A 1 117 ? -17.299 -3.746 10.050 1.00 83.44 117 TRP A N 1
ATOM 895 C CA . TRP A 1 117 ? -17.829 -3.363 11.352 1.00 83.44 117 TRP A CA 1
ATOM 896 C C . TRP A 1 117 ? -19.352 -3.433 11.426 1.00 83.44 117 TRP A C 1
ATOM 898 O O . TRP A 1 117 ? -19.879 -4.015 12.375 1.00 83.44 117 TRP A O 1
ATOM 908 N N . GLY A 1 118 ? -20.055 -2.936 10.407 1.00 84.62 118 GLY A N 1
ATOM 909 C CA . GLY A 1 118 ? -21.510 -3.042 10.321 1.00 84.62 118 GLY A CA 1
ATOM 910 C C . GLY A 1 118 ? -21.988 -4.495 10.407 1.00 84.62 118 GLY A C 1
ATOM 911 O O . GLY A 1 118 ? -22.936 -4.790 11.131 1.00 84.62 118 GLY A O 1
ATOM 912 N N . SER A 1 119 ? -21.276 -5.427 9.761 1.00 86.44 119 SER A N 1
ATOM 913 C CA . SER A 1 119 ? -21.581 -6.862 9.847 1.00 86.44 119 SER A CA 1
ATOM 914 C C . SER A 1 119 ? -21.424 -7.417 11.268 1.00 86.44 119 SER A C 1
ATOM 916 O O . SER A 1 119 ? -22.290 -8.157 11.734 1.00 86.44 119 SER A O 1
ATOM 918 N N . ARG A 1 120 ? -20.381 -6.990 11.997 1.00 83.19 120 ARG A N 1
ATOM 919 C CA . ARG A 1 120 ? -20.141 -7.393 13.391 1.00 83.19 120 ARG A CA 1
ATOM 920 C C . ARG A 1 120 ? -21.223 -6.868 14.330 1.00 83.19 120 ARG A C 1
ATOM 922 O O . ARG A 1 120 ? -21.670 -7.613 15.194 1.00 83.19 120 ARG A O 1
ATOM 929 N N . VAL A 1 121 ? -21.656 -5.617 14.155 1.00 83.31 121 VAL A N 1
ATOM 930 C CA . VAL A 1 121 ? -22.753 -5.024 14.943 1.00 83.31 121 VAL A CA 1
ATOM 931 C C . VAL A 1 121 ? -24.075 -5.739 14.662 1.00 83.31 121 VAL A C 1
ATOM 933 O O . VAL A 1 121 ? -24.836 -6.005 15.586 1.00 83.31 121 VAL A O 1
ATOM 936 N N . ALA A 1 122 ? -24.318 -6.122 13.408 1.00 86.44 122 ALA A N 1
ATOM 937 C CA . ALA A 1 122 ? -25.496 -6.889 13.012 1.00 86.44 122 ALA A CA 1
ATOM 938 C C . ALA A 1 122 ? -25.440 -8.381 13.410 1.00 86.44 122 ALA A C 1
ATOM 940 O O . ALA A 1 122 ? -26.376 -9.119 13.102 1.00 86.44 122 ALA A O 1
ATOM 941 N N . GLY A 1 123 ? -24.354 -8.848 14.042 1.00 80.44 123 GLY A N 1
ATOM 942 C CA . GLY A 1 123 ? -24.172 -10.252 14.420 1.00 80.44 123 GLY A CA 1
ATOM 943 C C . GLY A 1 123 ? -24.030 -11.211 13.232 1.00 80.44 123 GLY A C 1
ATOM 944 O O . GLY A 1 123 ? -24.319 -12.397 13.365 1.00 80.44 123 GLY A O 1
ATOM 945 N N . ARG A 1 124 ? -23.619 -10.715 12.057 1.00 80.69 124 ARG A N 1
ATOM 946 C CA . ARG A 1 124 ? -23.484 -11.506 10.826 1.00 80.69 124 ARG A CA 1
ATOM 947 C C . ARG A 1 124 ? -22.027 -11.870 10.564 1.00 80.69 124 ARG A C 1
ATOM 949 O O . ARG A 1 124 ? -21.131 -11.048 10.741 1.00 80.69 124 ARG A O 1
ATOM 956 N N . VAL A 1 125 ? -21.800 -13.091 10.082 1.00 75.25 125 VAL A N 1
ATOM 957 C CA . VAL A 1 125 ? -20.496 -13.489 9.540 1.00 75.25 125 VAL A CA 1
ATOM 958 C C . VAL A 1 125 ? -20.292 -12.758 8.214 1.00 75.25 125 VAL A C 1
ATOM 960 O O . VAL A 1 125 ? -21.152 -12.805 7.335 1.00 75.25 125 VAL A O 1
ATOM 963 N N . SER A 1 126 ? -19.175 -12.048 8.081 1.00 76.62 126 SER A N 1
ATOM 964 C CA . SER A 1 126 ? -18.825 -11.336 6.855 1.00 76.62 126 SER A CA 1
ATOM 965 C C . SER A 1 126 ? -18.204 -12.284 5.834 1.00 76.62 126 SER A C 1
ATOM 967 O O . SER A 1 126 ? -17.105 -12.789 6.061 1.00 76.62 126 SER A O 1
ATOM 969 N N . ASP A 1 127 ? -18.864 -12.473 4.695 1.00 88.25 127 ASP A N 1
ATOM 970 C CA . ASP A 1 127 ? -18.245 -13.072 3.513 1.00 88.25 127 ASP A CA 1
ATOM 971 C C . ASP A 1 127 ? -17.392 -12.007 2.799 1.00 88.25 127 ASP A C 1
ATOM 973 O O . ASP A 1 127 ? -17.903 -10.976 2.352 1.00 88.25 127 ASP A O 1
ATOM 977 N N . SER A 1 128 ? -16.079 -12.238 2.716 1.00 88.88 128 SER A N 1
ATOM 978 C CA . SER A 1 128 ? -15.122 -11.288 2.136 1.00 88.88 128 SER A CA 1
ATOM 979 C C . SER A 1 128 ? -15.385 -10.987 0.657 1.00 88.88 128 SER A C 1
ATOM 981 O O . SER A 1 128 ? -15.159 -9.856 0.223 1.00 88.88 128 SER A O 1
ATOM 983 N N . VAL A 1 129 ? -15.879 -11.961 -0.117 1.00 91.75 129 VAL A N 1
ATOM 984 C CA . VAL A 1 129 ? -16.229 -11.766 -1.534 1.00 91.75 129 VAL A CA 1
ATOM 985 C C . VAL A 1 129 ? -17.469 -10.889 -1.636 1.00 91.75 129 VAL A C 1
ATOM 987 O O . VAL A 1 129 ? -17.477 -9.925 -2.401 1.00 91.75 129 VAL A O 1
ATOM 990 N N . PHE A 1 130 ? -18.491 -11.166 -0.823 1.00 92.00 130 PHE A N 1
ATOM 991 C CA . PHE A 1 130 ? -19.694 -10.334 -0.773 1.00 92.00 130 PHE A CA 1
ATOM 992 C C . PHE A 1 130 ? -19.365 -8.884 -0.395 1.00 92.00 130 PHE A C 1
ATOM 994 O O . PHE A 1 130 ? -19.833 -7.951 -1.047 1.00 92.00 130 PHE A O 1
ATOM 1001 N N . LEU A 1 131 ? -18.517 -8.682 0.619 1.00 92.00 131 LEU A N 1
ATOM 1002 C CA . LEU A 1 131 ? -18.071 -7.351 1.034 1.00 92.00 131 LEU A CA 1
ATOM 1003 C C . LEU A 1 131 ? -17.315 -6.606 -0.069 1.00 92.00 131 LEU A C 1
ATOM 1005 O O . LEU A 1 131 ? -17.499 -5.396 -0.225 1.00 92.00 131 LEU A O 1
ATOM 1009 N N . LEU A 1 132 ? -16.479 -7.312 -0.832 1.00 93.88 132 LEU A N 1
ATOM 1010 C CA . LEU A 1 132 ? -15.764 -6.732 -1.964 1.00 93.88 132 LEU A CA 1
ATOM 1011 C C . LEU A 1 132 ? -16.737 -6.302 -3.071 1.00 93.88 132 LEU A C 1
ATOM 1013 O O . LEU A 1 132 ? -16.647 -5.172 -3.543 1.00 93.88 132 LEU A O 1
ATOM 1017 N N . ILE A 1 133 ? -17.705 -7.152 -3.435 1.00 94.56 133 ILE A N 1
ATOM 1018 C CA . ILE A 1 133 ? -18.742 -6.820 -4.430 1.00 94.56 133 ILE A CA 1
ATOM 1019 C C . ILE A 1 133 ? -19.552 -5.606 -3.973 1.00 94.56 133 ILE A C 1
ATOM 1021 O O . ILE A 1 133 ? -19.710 -4.653 -4.733 1.00 94.56 133 ILE A O 1
ATOM 1025 N N . LEU A 1 134 ? -20.021 -5.609 -2.723 1.00 94.75 134 LEU A N 1
ATOM 1026 C CA . LEU A 1 134 ? -20.787 -4.499 -2.163 1.00 94.75 134 LEU A CA 1
ATOM 1027 C C . LEU A 1 134 ? -19.973 -3.201 -2.167 1.00 94.75 134 LEU A C 1
ATOM 1029 O O . LEU A 1 134 ? -20.502 -2.148 -2.505 1.00 94.75 134 LEU A O 1
ATOM 1033 N N . THR A 1 135 ? -18.677 -3.278 -1.862 1.00 94.56 135 THR A N 1
ATOM 1034 C CA . THR A 1 135 ? -17.773 -2.125 -1.948 1.00 94.56 135 THR A CA 1
ATOM 1035 C C . THR A 1 135 ? -17.674 -1.600 -3.379 1.00 94.56 135 THR A C 1
ATOM 1037 O O . THR A 1 135 ? -17.741 -0.392 -3.584 1.00 94.56 135 THR A O 1
ATOM 1040 N N . GLY A 1 136 ? -17.574 -2.487 -4.374 1.00 94.19 136 GLY A N 1
ATOM 1041 C CA . GLY A 1 136 ? -17.571 -2.108 -5.790 1.00 94.19 136 GLY A CA 1
ATOM 1042 C C . GLY A 1 136 ? -18.856 -1.398 -6.208 1.00 94.19 136 GLY A C 1
ATOM 1043 O O . GLY A 1 136 ? -18.792 -0.358 -6.855 1.00 94.19 136 GLY A O 1
ATOM 1044 N N . VAL A 1 137 ? -20.010 -1.909 -5.769 1.00 95.31 137 VAL A N 1
ATOM 1045 C CA . VAL A 1 137 ? -21.315 -1.272 -6.008 1.00 95.31 137 VAL A CA 1
ATOM 1046 C C . VAL A 1 137 ? -21.362 0.119 -5.383 1.00 95.31 137 VAL A C 1
ATOM 1048 O O . VAL A 1 137 ? -21.726 1.071 -6.062 1.00 95.31 137 VAL A O 1
ATOM 1051 N N . VAL A 1 138 ? -20.953 0.259 -4.118 1.00 95.06 138 VAL A N 1
ATOM 1052 C CA . VAL A 1 138 ? -20.925 1.559 -3.431 1.00 95.06 138 VAL A CA 1
ATOM 1053 C C . VAL A 1 138 ? -20.038 2.551 -4.185 1.00 95.06 138 VAL A C 1
ATOM 1055 O O . VAL A 1 138 ? -20.481 3.659 -4.467 1.00 95.06 138 VAL A O 1
ATOM 1058 N N . MET A 1 139 ? -18.818 2.153 -4.561 1.00 94.12 139 MET A N 1
ATOM 1059 C CA . MET A 1 139 ? -17.905 3.015 -5.320 1.00 94.12 139 MET A CA 1
ATOM 1060 C C . MET A 1 139 ? -18.497 3.428 -6.673 1.00 94.12 139 MET A C 1
ATOM 1062 O O . MET A 1 139 ? -18.420 4.600 -7.021 1.00 94.12 139 MET A O 1
ATOM 1066 N N . PHE A 1 140 ? -19.135 2.501 -7.393 1.00 94.56 140 PHE A N 1
ATOM 1067 C CA . PHE A 1 140 ? -19.777 2.774 -8.681 1.00 94.56 140 PHE A CA 1
ATOM 1068 C C . PHE A 1 140 ? -20.956 3.751 -8.574 1.00 94.56 140 PHE A C 1
ATOM 1070 O O . PHE A 1 140 ? -21.123 4.606 -9.437 1.00 94.56 140 PHE A O 1
ATOM 1077 N N . VAL A 1 141 ? -21.763 3.654 -7.511 1.00 95.38 141 VAL A N 1
ATOM 1078 C CA . VAL A 1 141 ? -22.882 4.586 -7.286 1.00 95.38 141 VAL A CA 1
ATOM 1079 C C . VAL A 1 141 ? -22.387 6.017 -7.056 1.00 95.38 141 VAL A C 1
ATOM 1081 O O . VAL A 1 141 ? -23.043 6.963 -7.492 1.00 95.38 141 VAL A O 1
ATOM 1084 N N . PHE A 1 142 ? -21.246 6.191 -6.384 1.00 91.69 142 PHE A N 1
ATOM 1085 C CA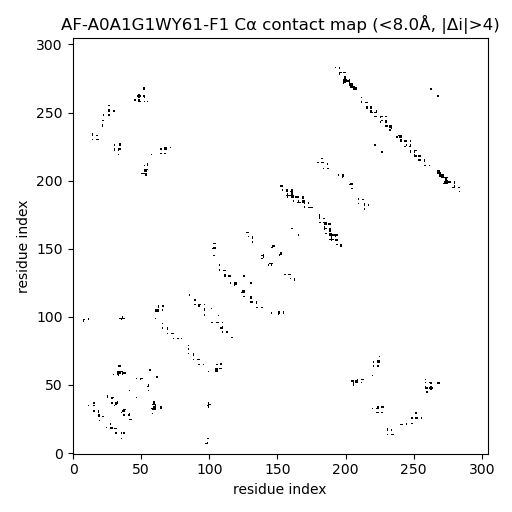 . PHE A 1 142 ? -20.661 7.516 -6.158 1.00 91.69 142 PHE A CA 1
ATOM 1086 C C . PHE A 1 142 ? -19.914 8.056 -7.380 1.00 91.69 142 PHE A C 1
ATOM 1088 O O . PHE A 1 142 ? -19.985 9.253 -7.649 1.00 91.69 142 PHE A O 1
ATOM 1095 N N . ASP A 1 143 ? -19.224 7.191 -8.119 1.00 90.38 143 ASP A N 1
ATOM 1096 C CA . ASP A 1 143 ? -18.511 7.544 -9.341 1.00 90.38 143 ASP A CA 1
ATOM 1097 C C . ASP A 1 143 ? -18.639 6.420 -10.375 1.00 90.38 143 ASP A C 1
ATOM 1099 O O . ASP A 1 143 ? -18.029 5.355 -10.270 1.00 90.38 143 ASP A O 1
ATOM 1103 N N . HIS A 1 144 ? -19.410 6.688 -11.425 1.00 90.31 144 HIS A N 1
ATOM 1104 C CA . HIS A 1 144 ? -19.675 5.728 -12.492 1.00 90.31 144 HIS A CA 1
ATOM 1105 C C . HIS A 1 144 ? -18.419 5.430 -13.325 1.00 90.31 144 HIS A C 1
ATOM 1107 O O . HIS A 1 144 ? -18.311 4.354 -13.912 1.00 90.31 144 HIS A O 1
ATOM 1113 N N . THR A 1 145 ? -17.454 6.355 -13.353 1.00 90.75 145 THR A N 1
ATOM 1114 C CA . THR A 1 145 ? -16.196 6.203 -14.100 1.00 90.75 145 THR A CA 1
ATOM 1115 C C . THR A 1 145 ? -15.168 5.354 -13.352 1.00 90.75 145 THR A C 1
ATOM 1117 O O . THR A 1 145 ? -14.153 4.955 -13.923 1.00 90.75 145 THR A O 1
ATOM 1120 N N . VAL A 1 146 ? -15.444 4.978 -12.095 1.00 89.31 146 VAL A N 1
ATOM 1121 C CA . VAL A 1 146 ? -14.502 4.225 -11.259 1.00 89.31 146 VAL A CA 1
ATOM 1122 C C . VAL A 1 146 ? -14.088 2.886 -11.880 1.00 89.31 146 VAL A C 1
ATOM 1124 O O . VAL A 1 146 ? -12.960 2.442 -11.682 1.00 89.31 146 VAL A O 1
ATOM 1127 N N . LEU A 1 147 ? -14.959 2.258 -12.678 1.00 89.50 147 LEU A N 1
ATOM 1128 C CA . LEU A 1 147 ? -14.673 0.986 -13.354 1.00 89.50 147 LEU A CA 1
ATOM 1129 C C . LEU A 1 147 ? -13.621 1.126 -14.467 1.00 89.50 147 LEU A C 1
ATOM 1131 O O . LEU A 1 147 ? -12.919 0.161 -14.780 1.00 89.50 147 LEU A O 1
ATOM 1135 N N . GLU A 1 148 ? -13.483 2.318 -15.045 1.00 89.62 148 GLU A N 1
ATOM 1136 C CA . GLU A 1 148 ? -12.486 2.627 -16.075 1.00 89.62 148 GLU A CA 1
ATOM 1137 C C . GLU A 1 148 ? -11.106 2.908 -15.463 1.00 89.62 148 GLU A C 1
ATOM 1139 O O . GLU A 1 148 ? -10.079 2.806 -16.138 1.00 89.62 148 GLU A O 1
ATOM 1144 N N . SER A 1 149 ? -11.062 3.211 -14.162 1.00 89.56 149 SER A N 1
ATOM 1145 C CA . SER A 1 149 ? -9.820 3.468 -13.443 1.00 89.56 149 SER A CA 1
ATOM 1146 C C . SER A 1 149 ? -8.966 2.206 -13.333 1.00 89.56 149 SER A C 1
ATOM 1148 O O . SER A 1 149 ? -9.330 1.220 -12.686 1.00 89.56 149 SER A O 1
ATOM 1150 N N . ILE A 1 150 ? -7.753 2.268 -13.883 1.00 87.75 150 ILE A N 1
ATOM 1151 C CA . ILE A 1 150 ? -6.753 1.198 -13.761 1.00 87.75 150 ILE A CA 1
ATOM 1152 C C . ILE A 1 150 ? -6.451 0.915 -12.280 1.00 87.75 150 ILE A C 1
ATOM 1154 O O . ILE A 1 150 ? -6.349 -0.243 -11.878 1.00 87.75 150 ILE A O 1
ATOM 1158 N N . SER A 1 151 ? -6.369 1.956 -11.442 1.00 85.88 151 SER A N 1
ATOM 1159 C CA . SER A 1 151 ? -6.130 1.805 -10.001 1.00 85.88 151 SER A CA 1
ATOM 1160 C C . SER A 1 151 ? -7.243 1.019 -9.312 1.00 85.88 151 SER A C 1
ATOM 1162 O O . SER A 1 151 ? -6.948 0.210 -8.432 1.00 85.88 151 SER A O 1
ATOM 1164 N N . PHE A 1 152 ? -8.503 1.213 -9.718 1.00 90.25 152 PHE A N 1
ATOM 1165 C CA . PHE A 1 152 ? -9.633 0.426 -9.221 1.00 90.25 152 PHE A CA 1
ATOM 1166 C C . PHE A 1 152 ? -9.515 -1.035 -9.654 1.00 90.25 152 PHE A C 1
ATOM 1168 O O . PHE A 1 152 ? -9.536 -1.919 -8.796 1.00 90.25 152 PHE A O 1
ATOM 1175 N N . GLN A 1 153 ? -9.323 -1.286 -10.953 1.00 92.06 153 GLN A N 1
ATOM 1176 C CA . GLN A 1 153 ? -9.233 -2.639 -11.512 1.00 92.06 153 GLN A CA 1
ATOM 1177 C C . GLN A 1 153 ? -8.108 -3.450 -10.859 1.00 92.06 153 GLN A C 1
ATOM 1179 O O . GLN A 1 153 ? -8.336 -4.569 -10.397 1.00 92.06 153 GLN A O 1
ATOM 1184 N N . LEU A 1 154 ? -6.912 -2.863 -10.746 1.00 89.06 154 LEU A N 1
ATOM 1185 C CA . LEU A 1 154 ? -5.765 -3.492 -10.090 1.00 89.06 154 LEU A CA 1
ATOM 1186 C C . LEU A 1 154 ? -6.052 -3.775 -8.612 1.00 89.06 154 LEU A C 1
ATOM 1188 O O . LEU A 1 154 ? -5.777 -4.875 -8.140 1.00 89.06 154 LEU A O 1
ATOM 1192 N N . SER A 1 155 ? -6.644 -2.823 -7.882 1.00 90.12 155 SER A N 1
ATOM 1193 C CA . SER A 1 155 ? -6.987 -3.027 -6.471 1.00 90.12 155 SER A CA 1
ATOM 1194 C C . SER A 1 155 ? -8.010 -4.139 -6.269 1.00 90.12 155 SER A C 1
ATOM 1196 O O . SER A 1 155 ? -7.816 -5.004 -5.416 1.00 90.12 155 SER A O 1
ATOM 1198 N N . PHE A 1 156 ? -9.104 -4.111 -7.026 1.00 92.75 156 PHE A N 1
ATOM 1199 C CA . PHE A 1 156 ? -10.187 -5.078 -6.889 1.00 92.75 156 PHE A CA 1
ATOM 1200 C C . PHE A 1 156 ? -9.728 -6.481 -7.260 1.00 92.75 156 PHE A C 1
ATOM 1202 O O . PHE A 1 156 ? -9.992 -7.419 -6.509 1.00 92.75 156 PHE A O 1
ATOM 1209 N N . MET A 1 157 ? -8.990 -6.624 -8.363 1.00 93.19 157 MET A N 1
ATOM 1210 C CA . MET A 1 157 ? -8.457 -7.920 -8.777 1.00 93.19 157 MET A CA 1
ATOM 1211 C C . MET A 1 157 ? -7.376 -8.433 -7.825 1.00 93.19 157 MET A C 1
ATOM 1213 O O . MET A 1 157 ? -7.366 -9.625 -7.532 1.00 93.19 157 MET A O 1
ATOM 1217 N N . ALA A 1 158 ? -6.528 -7.563 -7.266 1.00 90.88 158 ALA A N 1
ATOM 1218 C CA . ALA A 1 158 ? -5.565 -7.964 -6.241 1.00 90.88 158 ALA A CA 1
ATOM 1219 C C . ALA A 1 158 ? -6.275 -8.522 -4.998 1.00 90.88 158 ALA A C 1
ATOM 1221 O O . ALA A 1 158 ? -5.963 -9.622 -4.548 1.00 90.88 158 ALA A O 1
ATOM 1222 N N . THR A 1 159 ? -7.264 -7.794 -4.466 1.00 91.81 159 THR A N 1
ATOM 1223 C CA . THR A 1 159 ? -8.025 -8.228 -3.284 1.00 91.81 159 THR A CA 1
ATOM 1224 C C . THR A 1 159 ? -8.812 -9.504 -3.558 1.00 91.81 159 THR A C 1
ATOM 1226 O O . THR A 1 159 ? -8.781 -10.418 -2.737 1.00 91.81 159 THR A O 1
ATOM 1229 N N . LEU A 1 160 ? -9.469 -9.608 -4.715 1.00 93.62 160 LEU A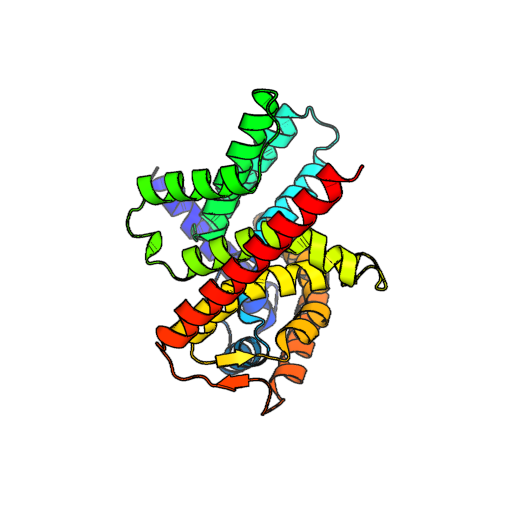 N 1
ATOM 1230 C CA . LEU A 1 160 ? -10.173 -10.825 -5.113 1.00 93.62 160 LEU A CA 1
ATOM 1231 C C . LEU A 1 160 ? -9.208 -12.012 -5.226 1.00 93.62 160 LEU A C 1
ATOM 1233 O O . LEU A 1 160 ? -9.524 -13.105 -4.766 1.00 93.62 160 LEU A O 1
ATOM 1237 N N . GLY A 1 161 ? -8.012 -11.791 -5.775 1.00 93.19 161 GLY A N 1
ATOM 1238 C CA . GLY A 1 161 ? -6.989 -12.821 -5.923 1.00 93.19 161 GLY A CA 1
ATOM 1239 C C . GLY A 1 161 ? -6.542 -13.347 -4.566 1.00 93.19 161 GLY A C 1
ATOM 1240 O O . GLY A 1 161 ? -6.541 -14.555 -4.340 1.00 93.19 161 GLY A O 1
ATOM 1241 N N . ILE A 1 162 ? -6.268 -12.439 -3.625 1.00 91.25 162 ILE A N 1
ATOM 1242 C CA . ILE A 1 162 ? -5.928 -12.778 -2.236 1.00 91.25 162 ILE A CA 1
ATOM 1243 C C . ILE A 1 162 ? -7.056 -13.572 -1.566 1.00 91.25 162 ILE A C 1
ATOM 1245 O O . ILE A 1 162 ? -6.780 -14.596 -0.950 1.00 91.25 162 ILE A O 1
ATOM 1249 N N . ILE A 1 163 ? -8.319 -13.163 -1.719 1.00 91.94 163 ILE A N 1
ATOM 1250 C CA . ILE A 1 163 ? -9.460 -13.872 -1.114 1.00 91.94 163 ILE A CA 1
ATOM 1251 C C . ILE A 1 163 ? -9.622 -15.290 -1.694 1.00 91.94 163 ILE A C 1
ATOM 1253 O O . ILE A 1 163 ? -9.934 -16.220 -0.957 1.00 91.94 163 ILE A O 1
ATOM 1257 N N . LEU A 1 164 ? -9.414 -15.480 -3.002 1.00 92.12 164 LEU A N 1
ATOM 1258 C CA . LEU A 1 164 ? -9.648 -16.770 -3.668 1.00 92.12 164 LEU A CA 1
ATOM 1259 C C . LEU A 1 164 ? -8.477 -17.759 -3.542 1.00 92.12 164 LEU A C 1
ATOM 1261 O O . LEU A 1 164 ? -8.692 -18.976 -3.448 1.00 92.12 164 LEU A O 1
ATOM 1265 N N . PHE A 1 165 ? -7.244 -17.247 -3.578 1.00 92.56 165 PHE A N 1
ATOM 1266 C CA . PHE A 1 165 ? -6.021 -18.051 -3.674 1.00 92.56 165 PHE A CA 1
ATOM 1267 C C . PHE A 1 165 ? -5.136 -17.991 -2.425 1.00 92.56 165 PHE A C 1
ATOM 1269 O O . PHE A 1 165 ? -4.304 -18.885 -2.264 1.00 92.56 165 PHE A O 1
ATOM 1276 N N . GLY A 1 166 ? -5.350 -17.026 -1.521 1.00 88.44 166 GLY A N 1
ATOM 1277 C CA . GLY A 1 166 ? -4.508 -16.784 -0.343 1.00 88.44 166 GLY A CA 1
ATOM 1278 C C . GLY A 1 166 ? -4.293 -18.026 0.513 1.00 88.44 166 GLY A C 1
ATOM 1279 O O . GLY A 1 166 ? -3.155 -18.444 0.706 1.00 88.44 166 GLY A O 1
ATOM 1280 N N . ASP A 1 167 ? -5.373 -18.686 0.937 1.00 87.38 167 ASP A N 1
ATOM 1281 C CA . ASP A 1 167 ? -5.289 -19.899 1.764 1.00 87.38 167 ASP A CA 1
ATOM 1282 C C . ASP A 1 167 ? -4.639 -21.076 1.023 1.00 87.38 167 ASP A C 1
ATOM 1284 O O . ASP A 1 167 ? -3.913 -21.879 1.611 1.00 87.38 167 ASP A O 1
ATOM 1288 N N . THR A 1 168 ? -4.885 -21.183 -0.287 1.00 88.81 168 THR A N 1
ATOM 1289 C CA . THR A 1 168 ? -4.353 -22.277 -1.113 1.00 88.81 168 THR A CA 1
ATOM 1290 C C . THR A 1 168 ? -2.847 -22.135 -1.279 1.00 88.81 168 THR A C 1
ATOM 1292 O O . THR A 1 168 ? -2.108 -23.087 -1.040 1.00 88.81 168 THR A O 1
ATOM 1295 N N . LEU A 1 169 ? -2.377 -20.939 -1.637 1.00 88.75 169 LEU A N 1
ATOM 1296 C CA . LEU A 1 169 ? -0.949 -20.667 -1.763 1.00 88.75 169 LEU A CA 1
ATOM 1297 C C . LEU A 1 169 ? -0.259 -20.642 -0.400 1.00 88.75 169 LEU A C 1
ATOM 1299 O O . LEU A 1 169 ? 0.844 -21.166 -0.275 1.00 88.75 169 LEU A O 1
ATOM 1303 N N . GLY A 1 170 ? -0.927 -20.145 0.641 1.00 88.19 170 GLY A N 1
ATOM 1304 C CA . GLY A 1 170 ? -0.442 -20.237 2.015 1.00 88.19 170 GLY A CA 1
ATOM 1305 C C . GLY A 1 170 ? -0.179 -21.686 2.421 1.00 88.19 170 GLY A C 1
ATOM 1306 O O . GLY A 1 170 ? 0.864 -21.979 2.996 1.00 88.19 170 GLY A O 1
ATOM 1307 N N . ALA A 1 171 ? -1.064 -22.620 2.049 1.00 88.50 171 ALA A N 1
ATOM 1308 C CA . ALA A 1 171 ? -0.860 -24.049 2.280 1.00 88.50 171 ALA A CA 1
ATOM 1309 C C . ALA A 1 171 ? 0.343 -24.627 1.517 1.00 88.50 171 ALA A C 1
ATOM 1311 O O . ALA A 1 171 ? 1.069 -25.446 2.082 1.00 88.50 171 ALA A O 1
ATOM 1312 N N . VAL A 1 172 ? 0.577 -24.185 0.278 1.00 89.56 172 VAL A N 1
ATOM 1313 C CA . VAL A 1 172 ? 1.735 -24.596 -0.534 1.00 89.56 172 VAL A CA 1
ATOM 1314 C C . VAL A 1 172 ? 3.045 -24.120 0.094 1.00 89.56 172 VAL A C 1
ATOM 1316 O O . VAL A 1 172 ? 3.996 -24.890 0.173 1.00 89.56 172 VAL A O 1
ATOM 1319 N N . PHE A 1 173 ? 3.092 -22.887 0.600 1.00 88.50 173 PHE A N 1
ATOM 1320 C CA . PHE A 1 173 ? 4.300 -22.288 1.176 1.00 88.50 173 PHE A CA 1
ATOM 1321 C C . PHE A 1 173 ? 4.467 -22.531 2.681 1.00 88.50 173 PHE A C 1
ATOM 1323 O O . PHE A 1 173 ? 5.298 -21.879 3.314 1.00 88.50 173 PHE A O 1
ATOM 1330 N N . LYS A 1 174 ? 3.726 -23.473 3.284 1.00 88.56 174 LYS A N 1
ATOM 1331 C CA . LYS A 1 174 ? 3.835 -23.807 4.722 1.00 88.56 174 LYS A CA 1
ATOM 1332 C C . LYS A 1 174 ? 5.233 -24.250 5.161 1.00 88.56 174 LYS A C 1
ATOM 1334 O O . LYS A 1 174 ? 5.530 -24.207 6.349 1.00 88.56 174 LYS A O 1
ATOM 1339 N N . PHE A 1 175 ? 6.072 -24.694 4.226 1.00 89.19 175 PHE A N 1
ATOM 1340 C CA . PHE A 1 175 ? 7.457 -25.085 4.500 1.00 89.19 175 PHE A CA 1
ATOM 1341 C C . PHE A 1 175 ? 8.382 -23.890 4.794 1.00 89.19 175 PHE A C 1
ATOM 1343 O O . PHE A 1 175 ? 9.494 -24.089 5.277 1.00 89.19 175 PHE A O 1
ATOM 1350 N N . LEU A 1 176 ? 7.948 -22.660 4.501 1.00 87.75 176 LEU A N 1
ATOM 1351 C CA . LEU A 1 176 ? 8.687 -21.433 4.789 1.00 87.75 176 LEU A CA 1
ATOM 1352 C C . LEU A 1 176 ? 8.281 -20.845 6.152 1.00 87.75 176 LEU A C 1
ATOM 1354 O O . LEU A 1 176 ? 7.163 -21.081 6.617 1.00 87.75 176 LEU A O 1
ATOM 1358 N N . PRO A 1 177 ? 9.139 -20.021 6.785 1.00 86.38 177 PRO A N 1
ATOM 1359 C CA . PRO A 1 177 ? 8.763 -19.259 7.972 1.00 86.38 177 PRO A CA 1
ATOM 1360 C C . PRO A 1 177 ? 7.508 -18.407 7.734 1.00 86.38 177 PRO A C 1
ATOM 1362 O O . PRO A 1 177 ? 7.346 -17.821 6.665 1.00 86.38 177 PRO A O 1
ATOM 1365 N N . SER A 1 178 ? 6.655 -18.294 8.758 1.00 80.88 178 SER A N 1
ATOM 1366 C CA . SER A 1 178 ? 5.343 -17.624 8.696 1.00 80.88 178 SER A CA 1
ATOM 1367 C C . SER A 1 178 ? 5.311 -16.274 7.947 1.00 80.88 178 SER A C 1
ATOM 1369 O O . SER A 1 178 ? 4.492 -16.149 7.035 1.00 80.88 178 SER A O 1
ATOM 1371 N N . PRO A 1 179 ? 6.192 -15.284 8.229 1.00 77.56 179 PRO A N 1
ATOM 1372 C CA . PRO A 1 179 ? 6.139 -13.999 7.522 1.00 77.56 179 PRO A CA 1
ATOM 1373 C C . PRO A 1 179 ? 6.437 -14.148 6.024 1.00 77.56 179 PRO A C 1
ATOM 1375 O O . PRO A 1 179 ? 5.704 -13.630 5.189 1.00 77.56 179 PRO A O 1
ATOM 1378 N N . LEU A 1 180 ? 7.443 -14.953 5.675 1.00 80.00 180 LEU A N 1
ATOM 1379 C CA . LEU A 1 180 ? 7.831 -15.191 4.288 1.00 80.00 180 LEU A CA 1
ATOM 1380 C C . LEU A 1 180 ? 6.748 -15.951 3.509 1.00 80.00 180 LEU A C 1
ATOM 1382 O O . LEU A 1 180 ? 6.448 -15.624 2.362 1.00 80.00 180 LEU A O 1
ATOM 1386 N N . SER A 1 181 ? 6.157 -16.962 4.147 1.00 84.94 181 SER A N 1
ATOM 1387 C CA . SER A 1 181 ? 5.057 -17.747 3.588 1.00 84.94 181 SER A CA 1
ATOM 1388 C C . SER A 1 181 ? 3.845 -16.864 3.277 1.00 84.94 181 SER A C 1
ATOM 1390 O O . SER A 1 181 ? 3.305 -16.915 2.171 1.00 84.94 181 SER A O 1
ATOM 1392 N N . SER A 1 182 ? 3.465 -16.001 4.226 1.00 81.75 182 SER A N 1
ATOM 1393 C CA . SER A 1 182 ? 2.347 -15.064 4.090 1.00 81.75 182 SER A CA 1
ATOM 1394 C C . SER A 1 182 ? 2.575 -14.043 2.973 1.00 81.75 182 SER A C 1
ATOM 1396 O O . SER A 1 182 ? 1.679 -13.818 2.156 1.00 81.75 182 SER A O 1
ATOM 1398 N N . ASP A 1 183 ? 3.769 -13.452 2.893 1.00 82.06 183 ASP A N 1
ATOM 1399 C CA . ASP A 1 183 ? 4.086 -12.425 1.894 1.00 82.06 183 ASP A CA 1
ATOM 1400 C C . ASP A 1 183 ? 4.127 -13.004 0.475 1.00 82.06 183 ASP A C 1
ATOM 1402 O O . ASP A 1 183 ? 3.561 -12.418 -0.456 1.00 82.06 183 ASP A O 1
ATOM 1406 N N . LEU A 1 184 ? 4.720 -14.192 0.304 1.00 84.94 184 LEU A N 1
ATOM 1407 C CA . LEU A 1 184 ? 4.716 -14.913 -0.972 1.00 84.94 184 LEU A CA 1
ATOM 1408 C C . LEU A 1 184 ? 3.307 -15.323 -1.386 1.00 84.94 184 LEU A C 1
ATOM 1410 O O . LEU A 1 184 ? 2.913 -15.083 -2.529 1.00 84.94 184 LEU A O 1
ATOM 1414 N N . ALA A 1 185 ? 2.535 -15.910 -0.467 1.00 88.25 185 ALA A N 1
ATOM 1415 C CA . ALA A 1 185 ? 1.166 -16.323 -0.742 1.00 88.25 185 ALA A CA 1
ATOM 1416 C C . ALA A 1 185 ? 0.302 -15.128 -1.154 1.00 88.25 185 ALA A C 1
ATOM 1418 O O . ALA A 1 185 ? -0.400 -15.204 -2.161 1.00 88.25 185 ALA A O 1
ATOM 1419 N N . THR A 1 186 ? 0.397 -14.009 -0.435 1.00 85.88 186 THR A N 1
ATOM 1420 C CA . THR A 1 186 ? -0.352 -12.780 -0.734 1.00 85.88 186 THR A CA 1
ATOM 1421 C C . THR A 1 186 ? 0.056 -12.198 -2.087 1.00 85.88 186 THR A C 1
ATOM 1423 O O . THR A 1 186 ? -0.808 -11.915 -2.920 1.00 85.88 186 THR A O 1
ATOM 1426 N N . THR A 1 187 ? 1.364 -12.083 -2.341 1.00 85.88 187 THR A N 1
ATOM 1427 C CA . THR A 1 187 ? 1.912 -11.536 -3.593 1.00 85.88 187 THR A CA 1
ATOM 1428 C C . THR A 1 187 ? 1.476 -12.362 -4.798 1.00 85.88 187 THR A C 1
ATOM 1430 O O . THR A 1 187 ? 0.921 -11.820 -5.754 1.00 85.88 187 THR A O 1
ATOM 1433 N N . LEU A 1 188 ? 1.675 -13.680 -4.749 1.00 88.88 188 LEU A N 1
ATOM 1434 C CA . LEU A 1 188 ? 1.326 -14.571 -5.853 1.00 88.88 188 LEU A CA 1
ATOM 1435 C C . LEU A 1 188 ? -0.192 -14.656 -6.054 1.00 88.88 188 LEU A C 1
ATOM 1437 O O . LEU A 1 188 ? -0.656 -14.652 -7.192 1.00 88.88 188 LEU A O 1
ATOM 1441 N N . SER A 1 189 ? -0.977 -14.645 -4.971 1.00 91.44 189 SER A N 1
ATOM 1442 C CA . SER A 1 189 ? -2.445 -14.646 -5.055 1.00 91.44 189 SER A CA 1
ATOM 1443 C C . SER A 1 189 ? -2.976 -13.405 -5.766 1.00 91.44 189 SER A C 1
ATOM 1445 O O . SER A 1 189 ? -3.837 -13.515 -6.638 1.00 91.44 189 SER A O 1
ATOM 1447 N N . ALA A 1 190 ? -2.448 -12.226 -5.427 1.00 89.69 190 ALA A N 1
ATOM 1448 C CA . ALA A 1 190 ? -2.802 -10.987 -6.109 1.00 89.69 190 ALA A CA 1
ATOM 1449 C C . ALA A 1 190 ? -2.374 -11.023 -7.586 1.00 89.69 190 ALA A C 1
ATOM 1451 O O . ALA A 1 190 ? -3.165 -10.685 -8.469 1.00 89.69 190 ALA A O 1
ATOM 1452 N N . GLN A 1 191 ? -1.148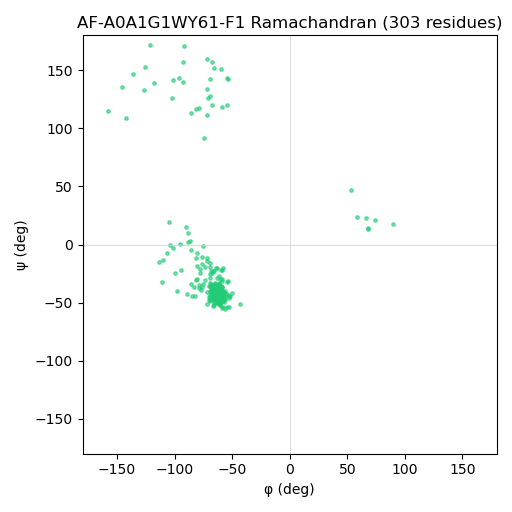 -11.477 -7.869 1.00 88.75 191 GLN A N 1
ATOM 1453 C CA . GLN A 1 191 ? -0.602 -11.524 -9.227 1.00 88.75 191 GLN A CA 1
ATOM 1454 C C . GLN A 1 191 ? -1.430 -12.393 -10.178 1.00 88.75 191 GLN A C 1
ATOM 1456 O O . GLN A 1 191 ? -1.596 -11.999 -11.328 1.00 88.75 191 GLN A O 1
ATOM 1461 N N . ILE A 1 192 ? -2.011 -13.509 -9.721 1.00 91.00 192 ILE A N 1
ATOM 1462 C CA . ILE A 1 192 ? -2.836 -14.392 -10.567 1.00 91.00 192 ILE A CA 1
ATOM 1463 C C . ILE A 1 192 ? -3.938 -13.618 -11.312 1.00 91.00 192 ILE A C 1
ATOM 1465 O O . ILE A 1 192 ? -4.126 -13.836 -12.510 1.00 91.00 192 ILE A O 1
ATOM 1469 N N . LEU A 1 193 ? -4.640 -12.699 -10.635 1.00 91.50 193 LEU A N 1
ATOM 1470 C CA . LEU A 1 193 ? -5.719 -11.906 -11.245 1.00 91.50 193 LEU A CA 1
ATOM 1471 C C . LEU A 1 193 ? -5.272 -10.544 -11.782 1.00 91.50 193 LEU A C 1
ATOM 1473 O O . LEU A 1 193 ? -5.955 -9.981 -12.638 1.00 91.50 193 LEU A O 1
ATOM 1477 N N . VAL A 1 194 ? -4.155 -10.007 -11.292 1.00 90.00 194 VAL A N 1
ATOM 1478 C CA . VAL A 1 194 ? -3.637 -8.687 -11.682 1.00 90.00 194 VAL A CA 1
ATOM 1479 C C . VAL A 1 194 ? -2.775 -8.745 -12.945 1.00 90.00 194 VAL A C 1
ATOM 1481 O O . VAL A 1 194 ? -2.791 -7.812 -13.747 1.00 90.00 194 VAL A O 1
ATOM 1484 N N . LEU A 1 195 ? -2.034 -9.835 -13.153 1.00 87.94 195 LEU A N 1
ATOM 1485 C CA . LEU A 1 195 ? -1.072 -9.976 -14.249 1.00 87.94 195 LEU A CA 1
ATOM 1486 C C . LEU A 1 195 ? -1.677 -9.714 -15.641 1.00 87.94 195 LEU A C 1
ATOM 1488 O O . LEU A 1 195 ? -1.051 -8.981 -16.406 1.00 87.94 195 LEU A O 1
ATOM 1492 N N . PRO A 1 196 ? -2.890 -10.189 -15.981 1.00 87.25 196 PRO A N 1
ATOM 1493 C CA . PRO A 1 196 ? -3.497 -9.904 -17.283 1.00 87.25 196 PRO A CA 1
ATOM 1494 C C . PRO A 1 196 ? -3.756 -8.416 -17.517 1.00 87.25 196 PRO A C 1
ATOM 1496 O O . PRO A 1 196 ? -3.512 -7.912 -18.611 1.00 87.25 196 PRO A O 1
ATOM 1499 N N . ILE A 1 197 ? -4.197 -7.699 -16.479 1.00 87.69 197 ILE A N 1
ATOM 1500 C CA . ILE A 1 197 ? -4.408 -6.247 -16.524 1.00 87.69 197 ILE A CA 1
ATOM 1501 C C . ILE A 1 197 ? -3.064 -5.550 -16.732 1.00 87.69 197 ILE A C 1
ATOM 1503 O O . ILE A 1 197 ? -2.947 -4.674 -17.589 1.00 87.69 197 ILE A O 1
ATOM 1507 N N . LEU A 1 198 ? -2.023 -5.974 -16.005 1.00 84.44 198 LEU A N 1
ATOM 1508 C CA . LEU A 1 198 ? -0.684 -5.410 -16.172 1.00 84.44 198 LEU A CA 1
ATOM 1509 C C . LEU A 1 198 ? -0.155 -5.604 -17.597 1.00 84.44 198 LEU A C 1
ATOM 1511 O O . LEU A 1 198 ? 0.359 -4.663 -18.199 1.00 84.44 198 LEU A O 1
ATOM 1515 N N . VAL A 1 199 ? -0.321 -6.802 -18.159 1.00 85.75 199 VAL A N 1
ATOM 1516 C CA . VAL A 1 199 ? 0.066 -7.104 -19.541 1.00 85.75 199 VAL A CA 1
ATOM 1517 C C . VAL A 1 199 ? -0.728 -6.255 -20.535 1.00 85.75 199 VAL A C 1
ATOM 1519 O O . VAL A 1 199 ? -0.137 -5.669 -21.441 1.00 85.75 199 VAL A O 1
ATOM 1522 N N . TYR A 1 200 ? -2.044 -6.143 -20.353 1.00 86.50 200 TYR A N 1
ATOM 1523 C CA . TYR A 1 200 ? -2.922 -5.401 -21.254 1.00 86.50 200 TYR A CA 1
ATOM 1524 C C . TYR A 1 200 ? -2.569 -3.906 -21.321 1.00 86.50 200 TYR A C 1
ATOM 1526 O O . TYR A 1 200 ? -2.418 -3.366 -22.421 1.00 86.50 200 TYR A O 1
ATOM 1534 N N . TYR A 1 201 ? -2.390 -3.254 -20.164 1.00 83.62 201 TYR A N 1
ATOM 1535 C CA . TYR A 1 201 ? -2.133 -1.812 -20.077 1.00 83.62 201 TYR A CA 1
ATOM 1536 C C . TYR A 1 201 ? -0.652 -1.442 -20.234 1.00 83.62 201 TYR A C 1
ATOM 1538 O O . TYR A 1 201 ? -0.323 -0.497 -20.955 1.00 83.62 201 TYR A O 1
ATOM 1546 N N . PHE A 1 202 ? 0.256 -2.165 -19.574 1.00 81.69 202 PHE A N 1
ATOM 1547 C CA . PHE A 1 202 ? 1.671 -1.785 -19.504 1.00 81.69 202 PHE A CA 1
ATOM 1548 C C . PHE A 1 202 ? 2.554 -2.553 -20.493 1.00 81.69 202 PHE A C 1
ATOM 1550 O O . PHE A 1 202 ? 3.584 -2.023 -20.908 1.00 81.69 202 PHE A O 1
ATOM 1557 N N . GLY A 1 203 ? 2.153 -3.751 -20.935 1.00 80.25 203 GLY A N 1
ATOM 1558 C CA . GLY A 1 203 ? 2.907 -4.552 -21.911 1.00 80.25 203 GLY A CA 1
ATOM 1559 C C . GLY A 1 203 ? 4.241 -5.095 -21.396 1.00 80.25 203 GLY A C 1
ATOM 1560 O O . GLY A 1 203 ? 5.063 -5.547 -22.188 1.00 80.25 203 GLY A O 1
ATOM 1561 N N . SER A 1 204 ? 4.482 -5.043 -20.087 1.00 78.56 204 SER A N 1
ATOM 1562 C CA . SER A 1 204 ? 5.701 -5.550 -19.458 1.00 78.56 204 SER A CA 1
ATOM 1563 C C . SER A 1 204 ? 5.383 -6.128 -18.086 1.00 78.56 204 SER A C 1
ATOM 1565 O O . SER A 1 204 ? 4.672 -5.494 -17.305 1.00 78.56 204 SER A O 1
ATOM 156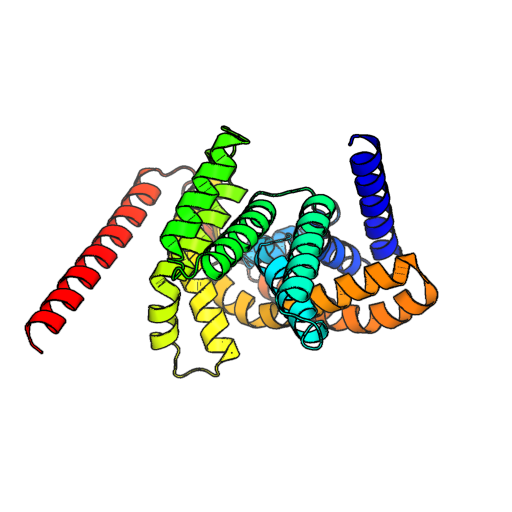7 N N . VAL A 1 205 ? 5.947 -7.292 -17.773 1.00 82.69 205 VAL A N 1
ATOM 1568 C CA . VAL A 1 205 ? 5.844 -7.918 -16.449 1.00 82.69 205 VAL A CA 1
ATOM 1569 C C . VAL A 1 205 ? 7.239 -8.240 -15.942 1.00 82.69 205 VAL A C 1
ATOM 1571 O O . VAL A 1 205 ? 8.056 -8.805 -16.668 1.00 82.69 205 VAL A O 1
ATOM 1574 N N . SER A 1 206 ? 7.507 -7.884 -14.688 1.00 85.88 206 SER A N 1
ATOM 1575 C CA . SER A 1 206 ? 8.761 -8.227 -14.025 1.00 85.88 206 SER A CA 1
ATOM 1576 C C . SER A 1 206 ? 8.665 -9.619 -13.408 1.00 85.88 206 SER A C 1
ATOM 1578 O O . SER A 1 206 ? 7.900 -9.828 -12.466 1.00 85.88 206 SER A O 1
ATOM 1580 N N . TRP A 1 207 ? 9.431 -10.582 -13.923 1.00 83.62 207 TRP A N 1
ATOM 1581 C CA . TRP A 1 207 ? 9.429 -11.951 -13.389 1.00 83.62 207 TRP A CA 1
ATOM 1582 C C . TRP A 1 207 ? 10.241 -12.071 -12.094 1.00 83.62 207 TRP A C 1
ATOM 1584 O O . TRP A 1 207 ? 9.993 -12.974 -11.299 1.00 83.62 207 TRP A O 1
ATOM 1594 N N . ILE A 1 208 ? 11.164 -11.135 -11.846 1.00 87.12 208 ILE A N 1
ATOM 1595 C CA . ILE A 1 208 ? 11.904 -11.042 -10.579 1.00 87.12 208 ILE A CA 1
ATOM 1596 C C . ILE A 1 208 ? 11.058 -10.436 -9.448 1.00 87.12 208 ILE A C 1
ATOM 1598 O O . ILE A 1 208 ? 11.456 -10.509 -8.286 1.00 87.12 208 ILE A O 1
ATOM 1602 N N . SER A 1 209 ? 9.887 -9.867 -9.763 1.00 85.44 209 SER A N 1
ATOM 1603 C CA . SER A 1 209 ? 9.036 -9.155 -8.803 1.00 85.44 209 SER A CA 1
ATOM 1604 C C . SER A 1 209 ? 8.709 -9.947 -7.533 1.00 85.44 209 SER A C 1
ATOM 1606 O O . SER A 1 209 ? 8.859 -9.365 -6.463 1.00 85.44 209 SER A O 1
ATOM 1608 N N . PRO A 1 210 ? 8.339 -11.246 -7.564 1.00 83.44 210 PRO A N 1
ATOM 1609 C CA . PRO A 1 210 ? 8.074 -11.993 -6.332 1.00 83.44 210 PRO A CA 1
ATOM 1610 C C . PRO A 1 210 ? 9.286 -12.060 -5.394 1.00 83.44 210 PRO A C 1
ATOM 1612 O O . PRO A 1 210 ? 9.138 -11.918 -4.183 1.00 83.44 210 PRO A O 1
ATOM 1615 N N . VAL A 1 211 ? 10.489 -12.235 -5.952 1.00 87.00 211 VAL A N 1
ATOM 1616 C CA . VAL A 1 211 ? 11.735 -12.325 -5.178 1.00 87.00 211 VAL A CA 1
ATOM 1617 C C . VAL A 1 211 ? 12.089 -10.966 -4.585 1.00 87.00 211 VAL A C 1
ATOM 1619 O O . VAL A 1 211 ? 12.363 -10.868 -3.392 1.00 87.00 211 VAL A O 1
ATOM 1622 N N . VAL A 1 212 ? 12.036 -9.904 -5.394 1.00 89.00 212 VAL A N 1
ATOM 1623 C CA . VAL A 1 212 ? 12.342 -8.548 -4.918 1.00 89.00 212 VAL A CA 1
ATOM 1624 C C . VAL A 1 212 ? 11.310 -8.086 -3.888 1.00 89.00 212 VAL A C 1
ATOM 1626 O O . VAL A 1 212 ? 11.691 -7.529 -2.864 1.00 89.00 212 VAL A O 1
ATOM 1629 N N . ASN A 1 213 ? 10.023 -8.378 -4.096 1.00 87.94 213 ASN A N 1
ATOM 1630 C CA . ASN A 1 213 ? 8.971 -8.070 -3.130 1.00 87.94 213 ASN A CA 1
ATOM 1631 C C . ASN A 1 213 ? 9.260 -8.714 -1.775 1.00 87.94 213 ASN A C 1
ATOM 1633 O O . ASN A 1 213 ? 9.209 -8.023 -0.773 1.00 87.94 213 ASN A O 1
ATOM 1637 N N . VAL A 1 214 ? 9.635 -9.992 -1.716 1.00 85.56 214 VAL A N 1
ATOM 1638 C CA . VAL A 1 214 ? 10.018 -10.636 -0.447 1.00 85.56 214 VAL A CA 1
ATOM 1639 C C . VAL A 1 214 ? 11.179 -9.918 0.245 1.00 85.56 214 VAL A C 1
ATOM 1641 O O . VAL A 1 214 ? 11.148 -9.707 1.457 1.00 85.56 214 VAL A O 1
ATOM 1644 N N . LEU A 1 215 ? 12.206 -9.537 -0.518 1.00 89.25 215 LEU A N 1
ATOM 1645 C CA . LEU A 1 215 ? 13.391 -8.873 0.026 1.00 89.25 215 LEU A CA 1
ATOM 1646 C C . LEU A 1 215 ? 13.101 -7.463 0.544 1.00 89.25 215 LEU A C 1
ATOM 1648 O O . LEU A 1 215 ? 13.857 -6.965 1.372 1.00 89.25 215 LEU A O 1
ATOM 1652 N N . VAL A 1 216 ? 12.035 -6.828 0.061 1.00 89.94 216 VAL A N 1
ATOM 1653 C CA . VAL A 1 216 ? 11.733 -5.419 0.320 1.00 89.94 216 VAL A CA 1
ATOM 1654 C C . VAL A 1 216 ? 10.504 -5.230 1.213 1.00 89.94 216 VAL A C 1
ATOM 1656 O O . VAL A 1 216 ? 10.461 -4.292 1.998 1.00 89.94 216 VAL A O 1
ATOM 1659 N N . LEU A 1 217 ? 9.504 -6.109 1.153 1.00 85.62 217 LEU A N 1
ATOM 1660 C CA . LEU A 1 217 ? 8.198 -5.900 1.788 1.00 85.62 217 LEU A CA 1
ATOM 1661 C C . LEU A 1 217 ? 8.280 -5.744 3.304 1.00 85.62 217 LEU A C 1
ATOM 1663 O O . LEU A 1 217 ? 7.486 -4.999 3.862 1.00 85.62 217 LEU A O 1
ATOM 1667 N N . TRP A 1 218 ? 9.255 -6.358 3.975 1.00 87.62 218 TRP A N 1
ATOM 1668 C CA . TRP A 1 218 ? 9.435 -6.188 5.420 1.00 87.62 218 TRP A CA 1
ATOM 1669 C C . TRP A 1 218 ? 9.854 -4.760 5.816 1.00 87.62 218 TRP A C 1
ATOM 1671 O O . TRP A 1 218 ? 9.600 -4.348 6.949 1.00 87.62 218 TRP A O 1
ATOM 1681 N N . THR A 1 219 ? 10.450 -3.976 4.906 1.00 92.56 219 THR A N 1
ATOM 1682 C CA . THR A 1 219 ? 10.792 -2.570 5.176 1.00 92.56 219 THR A CA 1
ATOM 1683 C C . THR A 1 219 ? 9.564 -1.664 5.087 1.00 92.56 219 THR A C 1
ATOM 1685 O O . THR A 1 219 ? 9.523 -0.626 5.744 1.00 92.56 219 THR A O 1
ATOM 1688 N N . VAL A 1 220 ? 8.532 -2.064 4.336 1.00 90.62 220 VAL A N 1
ATOM 1689 C CA . VAL A 1 220 ? 7.347 -1.242 4.041 1.00 90.62 220 VAL A CA 1
ATOM 1690 C C . VAL A 1 220 ? 6.499 -0.972 5.288 1.00 90.62 220 VAL A C 1
ATOM 1692 O O . VAL A 1 220 ? 6.179 0.196 5.516 1.00 90.62 220 VAL A O 1
ATOM 1695 N N . PRO A 1 221 ? 6.172 -1.958 6.155 1.00 90.12 221 PRO A N 1
ATOM 1696 C CA . PRO A 1 221 ? 5.533 -1.699 7.443 1.00 90.12 221 PRO A CA 1
ATOM 1697 C C . PRO A 1 221 ? 6.298 -0.714 8.316 1.00 90.12 221 PRO A C 1
ATOM 1699 O O . PRO A 1 221 ? 5.694 0.190 8.894 1.00 90.12 221 PRO A O 1
ATOM 1702 N N . LEU A 1 222 ? 7.622 -0.875 8.389 1.00 93.12 222 LEU A N 1
ATOM 1703 C CA . LEU A 1 222 ? 8.487 -0.017 9.193 1.00 93.12 222 LEU A CA 1
ATOM 1704 C C . LEU A 1 222 ? 8.481 1.410 8.643 1.00 93.12 222 LEU A C 1
ATOM 1706 O O . LEU A 1 222 ? 8.198 2.344 9.388 1.00 93.12 222 LEU A O 1
ATOM 1710 N N . ALA A 1 223 ? 8.708 1.570 7.338 1.00 94.56 223 ALA A N 1
ATOM 1711 C CA . ALA A 1 223 ? 8.683 2.860 6.660 1.00 94.56 223 ALA A CA 1
ATOM 1712 C C . ALA A 1 223 ? 7.312 3.542 6.775 1.00 94.56 223 ALA A C 1
ATOM 1714 O O . ALA A 1 223 ? 7.245 4.734 7.055 1.00 94.56 223 ALA A O 1
ATOM 1715 N N . THR A 1 224 ? 6.218 2.788 6.636 1.00 93.44 224 THR A N 1
ATOM 1716 C CA . THR A 1 224 ? 4.855 3.329 6.724 1.00 93.44 224 THR A CA 1
ATOM 1717 C C . THR A 1 224 ? 4.544 3.822 8.134 1.00 93.44 224 THR A C 1
ATOM 1719 O O . THR A 1 224 ? 4.137 4.968 8.301 1.00 93.44 224 THR A O 1
ATOM 1722 N N . ILE A 1 225 ? 4.741 2.987 9.163 1.00 93.19 225 ILE A N 1
ATOM 1723 C CA . ILE A 1 225 ? 4.368 3.333 10.544 1.00 93.19 225 ILE A CA 1
ATOM 1724 C C . ILE A 1 225 ? 5.311 4.398 11.109 1.00 93.19 225 ILE A C 1
ATOM 1726 O O . ILE A 1 225 ? 4.844 5.421 11.610 1.00 93.19 225 ILE A O 1
ATOM 1730 N N . LEU A 1 226 ? 6.630 4.186 11.023 1.00 95.31 226 LEU A N 1
ATOM 1731 C CA . LEU A 1 226 ? 7.610 5.145 11.543 1.00 95.31 226 LEU A CA 1
ATOM 1732 C C . LEU A 1 226 ? 7.556 6.458 10.761 1.00 95.31 226 LEU A C 1
ATOM 1734 O O . LEU A 1 226 ? 7.661 7.529 11.354 1.00 95.31 226 LEU A O 1
ATOM 1738 N N . GLY A 1 227 ? 7.355 6.381 9.446 1.00 95.31 227 GLY A N 1
ATOM 1739 C CA . GLY A 1 227 ? 7.197 7.532 8.571 1.00 95.31 227 GLY A CA 1
ATOM 1740 C C . GLY A 1 227 ? 5.963 8.361 8.901 1.00 95.31 227 GLY A C 1
ATOM 1741 O O . GLY A 1 227 ? 6.070 9.565 9.116 1.00 95.31 227 GLY A O 1
ATOM 1742 N N . PHE A 1 228 ? 4.804 7.709 9.027 1.00 94.00 228 PHE A N 1
ATOM 1743 C CA . PHE A 1 228 ? 3.565 8.359 9.449 1.00 94.00 228 PHE A CA 1
ATOM 1744 C C . PHE A 1 228 ? 3.721 9.041 10.814 1.00 94.00 228 PHE A C 1
ATOM 1746 O O . PHE A 1 228 ? 3.374 10.210 10.963 1.00 94.00 228 PHE A O 1
ATOM 1753 N N . LEU A 1 229 ? 4.316 8.355 11.795 1.00 94.25 229 LEU A N 1
ATOM 1754 C CA . LEU A 1 229 ? 4.598 8.932 13.111 1.00 94.25 229 LEU A CA 1
ATOM 1755 C C . LEU A 1 229 ? 5.554 10.123 13.045 1.00 94.25 229 LEU A C 1
ATOM 1757 O O . LEU A 1 229 ? 5.302 11.142 13.680 1.00 94.25 229 LEU A O 1
ATOM 1761 N N . THR A 1 230 ? 6.625 10.014 12.265 1.00 96.62 230 THR A N 1
ATOM 1762 C CA . THR A 1 230 ? 7.608 11.090 12.081 1.00 96.62 230 THR A CA 1
ATOM 1763 C C . THR A 1 230 ? 6.955 12.334 11.486 1.00 96.62 230 THR A C 1
ATOM 1765 O O . THR A 1 230 ? 7.218 13.441 11.951 1.00 96.62 230 THR A O 1
ATOM 1768 N N . LEU A 1 231 ? 6.042 12.161 10.527 1.00 95.31 231 LEU A N 1
ATOM 1769 C CA . LEU A 1 231 ? 5.279 13.257 9.930 1.00 95.31 231 LEU A CA 1
ATOM 1770 C C . LEU A 1 231 ? 4.264 13.874 10.897 1.00 95.31 231 LEU A C 1
ATOM 1772 O O . LEU A 1 231 ? 4.090 15.087 10.910 1.00 95.31 231 LEU A O 1
ATOM 1776 N N . LEU A 1 232 ? 3.634 13.080 11.766 1.00 93.56 232 LEU A N 1
ATOM 1777 C CA . LEU A 1 232 ? 2.803 13.639 12.837 1.00 93.56 232 LEU A CA 1
ATOM 1778 C C . LEU A 1 232 ? 3.637 14.437 13.848 1.00 93.56 232 LEU A C 1
ATOM 1780 O O . LEU A 1 232 ? 3.224 15.510 14.284 1.00 93.56 232 LEU A O 1
ATOM 1784 N N . ILE A 1 233 ? 4.826 13.941 14.202 1.00 96.00 233 ILE A N 1
ATOM 1785 C CA . ILE A 1 233 ? 5.757 14.636 15.099 1.00 96.00 233 ILE A CA 1
ATOM 1786 C C . ILE A 1 233 ? 6.252 15.936 14.459 1.00 96.00 233 ILE A C 1
ATOM 1788 O O . ILE A 1 233 ? 6.391 16.929 15.169 1.00 96.00 233 ILE A O 1
ATOM 1792 N N . SER A 1 234 ? 6.468 15.974 13.139 1.00 96.50 234 SER A N 1
ATOM 1793 C CA . SER A 1 234 ? 6.980 17.167 12.453 1.00 96.50 234 SER A CA 1
ATOM 1794 C C . SER A 1 234 ? 6.008 18.347 12.486 1.00 96.50 234 SER A C 1
ATOM 1796 O O . SER A 1 234 ? 6.452 19.488 12.408 1.00 96.50 234 SER A O 1
ATOM 1798 N N . ILE A 1 235 ? 4.706 18.092 12.666 1.00 94.62 235 ILE A N 1
ATOM 1799 C CA . ILE A 1 235 ? 3.696 19.135 12.911 1.00 94.62 235 ILE A CA 1
ATOM 1800 C C . ILE A 1 235 ? 3.914 19.795 14.284 1.00 94.62 235 ILE A C 1
ATOM 1802 O O . ILE A 1 235 ? 3.684 20.992 14.439 1.00 94.62 235 ILE A O 1
ATOM 1806 N N . LEU A 1 236 ? 4.362 19.029 15.286 1.00 94.88 236 LEU A N 1
ATOM 1807 C CA . LEU A 1 236 ? 4.556 19.503 16.662 1.00 94.88 236 LEU A CA 1
ATOM 1808 C C . LEU A 1 236 ? 5.957 20.085 16.893 1.00 94.88 236 LEU A C 1
ATOM 1810 O O . LEU A 1 236 ? 6.108 21.093 17.581 1.00 94.88 236 LEU A O 1
ATOM 1814 N N . SER A 1 237 ? 6.992 19.430 16.364 1.00 96.38 237 SER A N 1
ATOM 1815 C CA . SER A 1 237 ? 8.388 19.841 16.504 1.00 96.38 237 SER A CA 1
ATOM 1816 C C . SER A 1 237 ? 9.255 19.248 15.397 1.00 96.38 237 SER A C 1
ATOM 1818 O O . SER A 1 237 ? 9.496 18.038 15.347 1.00 96.38 237 SER A O 1
ATOM 1820 N N . MET A 1 238 ? 9.802 20.124 14.554 1.00 96.25 238 MET A N 1
ATOM 1821 C CA . MET A 1 238 ? 10.739 19.732 13.500 1.00 96.25 238 MET A CA 1
ATOM 1822 C C . MET A 1 238 ? 12.017 19.087 14.067 1.00 96.25 238 MET A C 1
ATOM 1824 O O . MET A 1 238 ? 12.534 18.136 13.491 1.00 96.25 238 MET A O 1
ATOM 1828 N N . GLU A 1 239 ? 12.512 19.542 15.221 1.00 95.75 239 GLU A N 1
ATOM 1829 C CA . GLU A 1 239 ? 13.746 19.005 15.816 1.00 95.75 239 GLU A CA 1
ATOM 1830 C C . GLU A 1 239 ? 13.579 17.564 16.317 1.00 95.75 239 GLU A C 1
ATOM 1832 O O . GLU A 1 239 ? 14.442 16.720 16.080 1.00 95.75 239 GLU A O 1
ATOM 1837 N N . ILE A 1 240 ? 12.439 17.243 16.941 1.00 96.31 240 ILE A N 1
ATOM 1838 C CA . ILE A 1 240 ? 12.141 15.863 17.359 1.00 96.31 240 ILE A CA 1
ATOM 1839 C C . ILE A 1 240 ? 11.915 14.983 16.126 1.00 96.31 240 ILE A C 1
ATOM 1841 O O . ILE A 1 240 ? 12.383 13.843 16.081 1.00 96.31 240 ILE A O 1
ATOM 1845 N N . ALA A 1 241 ? 11.249 15.515 15.099 1.00 96.50 241 ALA A N 1
ATOM 1846 C CA . ALA A 1 241 ? 11.028 14.791 13.856 1.00 96.50 241 ALA A CA 1
ATOM 1847 C C . ALA A 1 241 ? 12.339 14.441 13.139 1.00 96.50 241 ALA A C 1
ATOM 1849 O O . ALA A 1 241 ? 12.442 13.336 12.621 1.00 96.50 241 ALA A O 1
ATOM 1850 N N . LYS A 1 242 ? 13.368 15.302 13.168 1.00 95.69 242 LYS A N 1
ATOM 1851 C CA . LYS A 1 242 ? 14.701 14.979 12.617 1.00 95.69 242 LYS A CA 1
ATOM 1852 C C . LYS A 1 242 ? 15.325 13.758 13.293 1.00 95.69 242 LYS A C 1
ATOM 1854 O O . LYS A 1 242 ? 15.897 12.912 12.614 1.00 95.69 242 LYS A O 1
ATOM 1859 N N . VAL A 1 243 ? 15.185 13.635 14.616 1.00 95.94 243 VAL A N 1
ATOM 1860 C CA . VAL A 1 243 ? 15.660 12.452 15.356 1.00 95.94 243 VAL A CA 1
ATOM 1861 C C . VAL A 1 243 ? 14.843 11.215 14.977 1.00 95.94 243 VAL A C 1
ATOM 1863 O O . VAL A 1 243 ? 15.410 10.154 14.730 1.00 95.94 243 VAL A O 1
ATOM 1866 N N . ALA A 1 244 ? 13.517 11.342 14.876 1.00 95.56 244 ALA A N 1
ATOM 1867 C CA . ALA A 1 244 ? 12.652 10.247 14.438 1.00 95.56 244 ALA A CA 1
ATOM 1868 C C . ALA A 1 244 ? 12.961 9.800 12.992 1.00 95.56 244 ALA A C 1
ATOM 1870 O O . ALA A 1 244 ? 12.981 8.602 12.702 1.00 95.56 244 ALA A O 1
ATOM 1871 N N . ALA A 1 245 ? 13.300 10.745 12.109 1.00 95.50 245 ALA A N 1
ATOM 1872 C CA . ALA A 1 245 ? 13.636 10.496 10.713 1.00 95.50 245 ALA A CA 1
ATOM 1873 C C . ALA A 1 245 ? 14.863 9.590 10.545 1.00 95.50 245 ALA A C 1
ATOM 1875 O O . ALA A 1 245 ? 14.916 8.837 9.578 1.00 95.50 245 ALA A O 1
ATOM 1876 N N . TRP A 1 246 ? 15.800 9.562 11.500 1.00 94.06 246 TRP A N 1
ATOM 1877 C CA . TRP A 1 246 ? 16.934 8.628 11.461 1.00 94.06 246 TRP A CA 1
ATOM 1878 C C . TRP A 1 246 ? 16.484 7.164 11.511 1.00 94.06 246 TRP A C 1
ATOM 1880 O O . TRP A 1 246 ? 17.049 6.313 10.825 1.00 94.06 246 TRP A O 1
ATOM 1890 N N . PHE A 1 247 ? 15.434 6.866 12.279 1.00 95.50 247 PHE A N 1
ATOM 1891 C CA . PHE A 1 247 ? 14.871 5.517 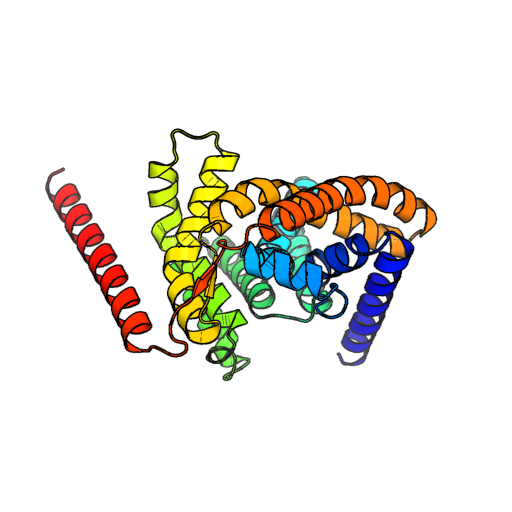12.351 1.00 95.50 247 PHE A CA 1
ATOM 1892 C C . PHE A 1 247 ? 14.091 5.148 11.088 1.00 95.50 247 PHE A C 1
ATOM 1894 O O . PHE A 1 247 ? 14.054 3.979 10.715 1.00 95.50 247 PHE A O 1
ATOM 1901 N N . VAL A 1 248 ? 13.483 6.136 10.425 1.00 95.75 248 VAL A N 1
ATOM 1902 C CA . VAL A 1 248 ? 12.786 5.959 9.141 1.00 95.75 248 VAL A CA 1
ATOM 1903 C C . VAL A 1 248 ? 13.775 5.807 7.987 1.00 95.75 248 VAL A C 1
ATOM 1905 O O . VAL A 1 248 ? 13.517 5.059 7.048 1.00 95.75 248 VAL A O 1
ATOM 1908 N N . TRP A 1 249 ? 14.920 6.484 8.057 1.00 96.06 249 TRP A N 1
ATOM 1909 C CA . TRP A 1 249 ? 15.937 6.459 7.014 1.00 96.06 249 TRP A CA 1
ATOM 1910 C C . TRP A 1 249 ? 16.451 5.041 6.752 1.00 96.06 249 TRP A C 1
ATOM 1912 O O . TRP A 1 249 ? 16.518 4.635 5.599 1.00 96.06 249 TRP A O 1
ATOM 1922 N N . LEU A 1 250 ? 16.714 4.251 7.799 1.00 95.50 250 LEU A N 1
ATOM 1923 C CA . LEU A 1 250 ? 17.243 2.889 7.663 1.00 95.50 250 LEU A CA 1
ATOM 1924 C C . LEU A 1 250 ? 16.380 1.957 6.777 1.00 95.50 250 LEU A C 1
ATOM 1926 O O . LEU A 1 250 ? 16.916 1.404 5.816 1.00 95.50 250 LEU A O 1
ATOM 1930 N N . PRO A 1 251 ? 15.071 1.746 7.034 1.00 95.81 251 PRO A N 1
ATOM 1931 C CA . PRO A 1 251 ? 14.248 0.903 6.168 1.00 95.81 251 PRO A CA 1
ATOM 1932 C C . PRO A 1 251 ? 14.087 1.476 4.752 1.00 95.81 251 PRO A C 1
ATOM 1934 O O . PRO A 1 251 ? 14.028 0.698 3.800 1.00 95.81 251 PRO A O 1
ATOM 1937 N N . LEU A 1 252 ? 14.045 2.805 4.594 1.00 95.38 252 LEU A N 1
ATOM 1938 C CA . LEU A 1 252 ? 13.984 3.448 3.275 1.00 95.38 252 LEU A CA 1
ATOM 1939 C C . LEU A 1 252 ? 15.273 3.244 2.475 1.00 95.38 252 LEU A C 1
ATOM 1941 O O . LEU A 1 252 ? 15.219 3.004 1.272 1.00 95.38 252 LEU A O 1
ATOM 1945 N N . ASP A 1 253 ? 16.423 3.314 3.138 1.00 96.06 253 ASP A N 1
ATOM 1946 C CA . ASP A 1 253 ? 17.728 3.128 2.519 1.00 96.06 253 ASP A CA 1
ATOM 1947 C C . ASP A 1 253 ? 17.917 1.682 2.058 1.00 96.06 253 ASP A C 1
ATOM 1949 O O . ASP A 1 253 ? 18.251 1.431 0.903 1.00 96.06 253 ASP A O 1
ATOM 1953 N N . ILE A 1 254 ? 17.562 0.715 2.909 1.00 95.62 254 ILE A N 1
ATOM 1954 C CA . ILE A 1 254 ? 17.569 -0.706 2.544 1.00 95.62 254 ILE A CA 1
ATOM 1955 C C . ILE A 1 254 ? 16.624 -0.972 1.364 1.00 95.62 254 ILE A C 1
ATOM 1957 O O . ILE A 1 254 ? 17.007 -1.657 0.414 1.00 95.62 254 ILE A O 1
ATOM 1961 N N . PHE A 1 255 ? 15.411 -0.406 1.388 1.00 94.62 255 PHE A N 1
ATOM 1962 C CA . PHE A 1 255 ? 14.474 -0.481 0.264 1.00 94.62 255 PHE A CA 1
ATOM 1963 C C . PHE A 1 255 ? 15.139 0.036 -1.020 1.00 94.62 255 PHE A C 1
ATOM 1965 O O . PHE A 1 255 ? 15.183 -0.667 -2.030 1.00 94.62 255 PHE A O 1
ATOM 1972 N N . GLN A 1 256 ? 15.694 1.249 -0.983 1.00 94.31 256 GLN A N 1
ATOM 1973 C CA . GLN A 1 256 ? 16.306 1.902 -2.138 1.00 94.31 256 GLN A CA 1
ATOM 1974 C C . GLN A 1 256 ? 17.485 1.093 -2.701 1.00 94.31 256 GLN A C 1
ATOM 1976 O O . GLN A 1 256 ? 17.576 0.909 -3.922 1.00 94.31 256 GLN A O 1
ATOM 1981 N N . GLN A 1 257 ? 18.354 0.565 -1.838 1.00 94.00 257 GLN A N 1
ATOM 1982 C CA . GLN A 1 257 ? 19.516 -0.218 -2.249 1.00 94.00 257 GLN A CA 1
ATOM 1983 C C . GLN A 1 257 ? 19.098 -1.528 -2.923 1.00 94.00 257 GLN A C 1
ATOM 1985 O O . GLN A 1 257 ? 19.588 -1.858 -4.002 1.00 94.00 257 GLN A O 1
ATOM 1990 N N . ILE A 1 258 ? 18.136 -2.256 -2.347 1.00 93.69 258 ILE A N 1
ATOM 1991 C CA . ILE A 1 258 ? 17.656 -3.510 -2.942 1.00 93.69 258 ILE A CA 1
ATOM 1992 C C . ILE A 1 258 ? 17.034 -3.252 -4.318 1.00 93.69 258 ILE A C 1
ATOM 1994 O O . ILE A 1 258 ? 17.301 -4.003 -5.262 1.00 93.69 258 ILE A O 1
ATOM 1998 N N . ILE A 1 259 ? 16.244 -2.183 -4.462 1.00 92.12 259 ILE A N 1
ATOM 1999 C CA . ILE A 1 259 ? 15.633 -1.812 -5.744 1.00 92.12 259 ILE A CA 1
ATOM 2000 C C . ILE A 1 259 ? 16.681 -1.399 -6.776 1.00 92.12 259 ILE A C 1
ATOM 2002 O O . ILE A 1 259 ? 16.586 -1.827 -7.924 1.00 92.12 259 ILE A O 1
ATOM 2006 N N . SER A 1 260 ? 17.679 -0.598 -6.403 1.00 90.44 260 SER A N 1
ATOM 2007 C CA . SER A 1 260 ? 18.720 -0.153 -7.340 1.00 90.44 260 SER A CA 1
ATOM 2008 C C . SER A 1 260 ? 19.599 -1.314 -7.817 1.00 90.44 260 SER A C 1
ATOM 2010 O O . SER A 1 260 ? 19.820 -1.457 -9.021 1.00 90.44 260 SER A O 1
ATOM 2012 N N . ILE A 1 261 ? 20.003 -2.211 -6.911 1.00 90.56 261 ILE A N 1
ATOM 2013 C CA . ILE A 1 261 ? 20.759 -3.424 -7.250 1.00 90.56 261 ILE A CA 1
ATOM 2014 C C . ILE A 1 261 ? 19.924 -4.331 -8.159 1.00 90.56 261 ILE A C 1
ATOM 2016 O O . ILE A 1 261 ? 20.375 -4.721 -9.235 1.00 90.56 261 ILE A O 1
ATOM 2020 N N . SER A 1 262 ? 18.682 -4.625 -7.774 1.00 88.31 262 SER A N 1
ATOM 2021 C CA . SER A 1 262 ? 17.813 -5.539 -8.527 1.00 88.31 262 SER A CA 1
ATOM 2022 C C . SER A 1 262 ? 17.364 -4.952 -9.870 1.00 88.31 262 SER A C 1
ATOM 2024 O O . SER A 1 262 ? 17.199 -5.679 -10.847 1.00 88.31 262 SER A O 1
ATOM 2026 N N . GLY A 1 263 ? 17.185 -3.632 -9.942 1.00 83.62 263 GLY A N 1
ATOM 2027 C CA . GLY A 1 263 ? 16.783 -2.910 -11.148 1.00 83.62 263 GLY A CA 1
ATOM 2028 C C . GLY A 1 263 ? 17.892 -2.790 -12.192 1.00 83.62 263 GLY A C 1
ATOM 2029 O O . GLY A 1 263 ? 17.589 -2.592 -13.366 1.00 83.62 263 GLY A O 1
ATOM 2030 N N . SER A 1 264 ? 19.159 -2.962 -11.799 1.00 82.62 264 SER A N 1
ATOM 2031 C CA . SER A 1 264 ? 20.293 -2.982 -12.733 1.00 82.62 264 SER A CA 1
ATOM 2032 C C . SER A 1 264 ? 20.319 -4.225 -13.640 1.00 82.62 264 SER A C 1
ATOM 2034 O O . SER A 1 264 ? 20.980 -4.227 -14.680 1.00 82.62 264 SER A O 1
ATOM 2036 N N . PHE A 1 265 ? 19.558 -5.275 -13.301 1.00 80.56 265 PHE A N 1
ATOM 2037 C CA . PHE A 1 265 ? 19.466 -6.491 -14.106 1.00 80.56 265 PHE A CA 1
ATOM 2038 C C . PHE A 1 265 ? 18.668 -6.259 -15.400 1.00 80.56 265 PHE A C 1
ATOM 2040 O O . PHE A 1 265 ? 17.442 -6.111 -15.391 1.00 80.56 265 PHE A O 1
ATOM 2047 N N . SER A 1 266 ? 1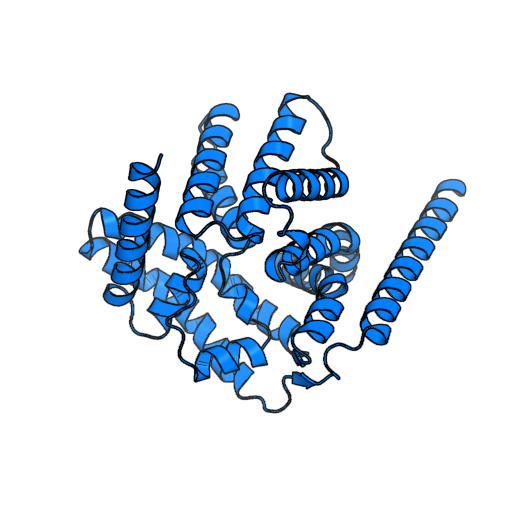9.368 -6.307 -16.539 1.00 63.31 266 SER A N 1
ATOM 2048 C CA . SER A 1 266 ? 18.831 -5.989 -17.874 1.00 63.31 266 SER A CA 1
ATOM 2049 C C . SER A 1 266 ? 17.700 -6.907 -18.361 1.00 63.31 266 SER A C 1
ATOM 2051 O O . SER A 1 266 ? 16.933 -6.508 -19.231 1.00 63.31 266 SER A O 1
ATOM 2053 N N . TYR A 1 267 ? 17.564 -8.114 -17.800 1.00 67.75 267 TYR A N 1
ATOM 2054 C CA . TYR A 1 267 ? 16.540 -9.101 -18.182 1.00 67.75 267 TYR A CA 1
ATOM 2055 C C . TYR A 1 267 ? 15.399 -9.222 -17.171 1.00 67.75 267 TYR A C 1
ATOM 2057 O O . TYR A 1 267 ? 14.695 -10.224 -17.159 1.00 67.75 267 TYR A O 1
ATOM 2065 N N . SER A 1 268 ? 15.204 -8.230 -16.304 1.00 75.75 268 SER A N 1
ATOM 2066 C CA . SER A 1 268 ? 14.173 -8.258 -15.257 1.00 75.75 268 SER A CA 1
ATOM 2067 C C . SER A 1 268 ? 12.734 -8.289 -15.791 1.00 75.75 268 SER A C 1
ATOM 2069 O O . SER A 1 268 ? 11.829 -8.728 -15.080 1.00 75.75 268 SER A O 1
ATOM 2071 N N . GLN A 1 269 ? 12.515 -7.879 -17.045 1.00 80.06 269 GLN A N 1
ATOM 2072 C CA . GLN A 1 269 ? 11.191 -7.729 -17.647 1.00 80.06 269 GLN A CA 1
ATOM 2073 C C . GLN A 1 269 ? 10.971 -8.640 -18.853 1.00 80.06 269 GLN A C 1
ATOM 2075 O O . GLN A 1 269 ? 11.825 -8.770 -19.728 1.00 80.06 269 GLN A O 1
ATOM 2080 N N . ILE A 1 270 ? 9.769 -9.206 -18.922 1.00 82.44 270 ILE A N 1
ATOM 2081 C CA . ILE A 1 270 ? 9.233 -9.876 -20.103 1.00 82.44 270 ILE A CA 1
ATOM 2082 C C . ILE A 1 270 ? 8.241 -8.918 -20.759 1.00 82.44 270 ILE A C 1
ATOM 2084 O O . ILE A 1 270 ? 7.311 -8.436 -20.106 1.00 82.44 270 ILE A O 1
ATOM 2088 N N . TYR A 1 271 ? 8.446 -8.646 -22.045 1.00 83.94 271 TYR A N 1
ATOM 2089 C CA . TYR A 1 271 ? 7.582 -7.773 -22.831 1.00 83.94 271 TYR A CA 1
ATOM 2090 C C . TYR A 1 271 ? 6.506 -8.578 -23.550 1.00 83.94 271 TYR A C 1
ATOM 2092 O O . TYR A 1 271 ? 6.764 -9.648 -24.098 1.00 83.94 271 TYR A O 1
ATOM 2100 N N . PHE A 1 272 ? 5.302 -8.023 -23.574 1.00 80.00 272 PHE A N 1
ATOM 2101 C CA . PHE A 1 272 ? 4.138 -8.596 -24.229 1.00 80.00 272 PHE A CA 1
ATOM 2102 C C . PHE A 1 272 ? 3.540 -7.586 -25.214 1.00 80.00 272 PHE A C 1
ATOM 2104 O O . PHE A 1 272 ? 3.641 -6.374 -24.993 1.00 80.00 272 PHE A O 1
ATOM 2111 N N . PRO A 1 273 ? 2.867 -8.052 -26.280 1.00 77.50 273 PRO A N 1
ATOM 2112 C CA . PRO A 1 273 ? 2.083 -7.173 -27.135 1.00 77.50 273 PRO A CA 1
ATOM 2113 C C . PRO A 1 273 ? 1.001 -6.474 -26.302 1.00 77.50 273 PRO A C 1
ATOM 2115 O O . PRO A 1 273 ? 0.141 -7.134 -25.712 1.00 77.50 273 PRO A O 1
ATOM 2118 N N . LYS A 1 274 ? 1.057 -5.139 -26.242 1.00 78.00 274 LYS A N 1
ATOM 2119 C CA . LYS A 1 274 ? 0.058 -4.323 -25.537 1.00 78.00 274 LYS A CA 1
ATOM 2120 C C . LYS A 1 274 ? -1.333 -4.555 -26.126 1.00 78.00 274 LYS A C 1
ATOM 2122 O O . LYS A 1 274 ? -1.464 -4.837 -27.314 1.00 78.00 274 LYS A O 1
ATOM 2127 N N . GLN A 1 275 ? -2.361 -4.400 -25.291 1.00 79.31 275 GLN A N 1
ATOM 2128 C CA . GLN A 1 275 ? -3.771 -4.475 -25.696 1.00 79.31 275 GLN A CA 1
ATOM 2129 C C . GLN A 1 275 ? -4.193 -5.811 -26.343 1.00 79.31 275 GLN A C 1
ATOM 2131 O O . GLN A 1 275 ? -5.182 -5.878 -27.072 1.00 79.31 275 GLN A O 1
ATOM 2136 N N . ASN A 1 276 ? -3.481 -6.907 -26.061 1.00 82.50 276 ASN A N 1
ATOM 2137 C CA . ASN A 1 276 ? -3.875 -8.230 -26.535 1.00 82.50 276 ASN A CA 1
ATOM 2138 C C . ASN A 1 276 ? -5.076 -8.767 -25.732 1.00 82.50 276 ASN A C 1
ATOM 2140 O O . ASN A 1 276 ? -4.921 -9.413 -24.694 1.00 82.50 276 ASN A O 1
ATOM 2144 N N . VAL A 1 277 ? -6.285 -8.499 -26.235 1.00 82.75 277 VAL A N 1
ATOM 2145 C CA . VAL A 1 277 ? -7.552 -8.932 -25.621 1.00 82.75 277 VAL A CA 1
ATOM 2146 C C . VAL A 1 277 ? -7.654 -10.458 -25.545 1.00 82.75 277 VAL A C 1
ATOM 2148 O O . VAL A 1 277 ? -8.185 -10.983 -24.571 1.00 82.75 277 VAL A O 1
ATOM 2151 N N . LEU A 1 278 ? -7.113 -11.191 -26.524 1.00 84.25 278 LEU A N 1
ATOM 2152 C CA . LEU A 1 278 ? -7.173 -12.655 -26.531 1.00 84.25 278 LEU A CA 1
ATOM 2153 C C . LEU A 1 278 ? -6.370 -13.252 -25.371 1.00 84.25 278 LEU A C 1
ATOM 2155 O O . LEU A 1 278 ? -6.843 -14.172 -24.708 1.00 84.25 278 LEU A O 1
ATOM 2159 N N . LEU A 1 279 ? -5.185 -12.703 -25.098 1.00 82.00 279 LEU A N 1
ATOM 2160 C CA . LEU A 1 279 ? -4.359 -13.110 -23.963 1.00 82.00 279 LEU A CA 1
ATOM 2161 C C . LEU A 1 279 ? -5.056 -12.800 -22.629 1.00 82.00 279 LEU A C 1
ATOM 2163 O O . LEU A 1 279 ? -5.089 -13.652 -21.744 1.00 82.00 279 LEU A O 1
ATOM 2167 N N . LEU A 1 280 ? -5.655 -11.609 -22.514 1.00 82.19 280 LEU A N 1
ATOM 2168 C CA . LEU A 1 280 ? -6.425 -11.182 -21.341 1.00 82.19 280 LEU A CA 1
ATOM 2169 C C . LEU A 1 280 ? -7.593 -12.140 -21.055 1.00 82.19 280 LEU A C 1
ATOM 2171 O O . LEU A 1 280 ? -7.721 -12.676 -19.955 1.00 82.19 280 LEU A O 1
ATOM 2175 N N . VAL A 1 281 ? -8.429 -12.374 -22.066 1.00 85.44 281 VAL A N 1
ATOM 2176 C CA . VAL A 1 281 ? -9.628 -13.213 -21.968 1.00 85.44 281 VAL A CA 1
ATOM 2177 C C . VAL A 1 281 ? -9.252 -14.677 -21.739 1.00 85.44 281 VAL A C 1
ATOM 2179 O O . VAL A 1 281 ? -9.802 -15.319 -20.844 1.00 85.44 281 VAL A O 1
ATOM 2182 N N . GLY A 1 282 ? -8.274 -15.198 -22.486 1.00 86.38 282 GLY A N 1
ATOM 2183 C CA . GLY A 1 282 ? -7.784 -16.567 -22.338 1.00 86.38 282 GLY A CA 1
ATOM 2184 C C . GLY A 1 282 ? -7.266 -16.856 -20.929 1.00 86.38 282 GLY A C 1
ATOM 2185 O O . GLY A 1 282 ? -7.585 -17.898 -20.360 1.00 86.38 282 GLY A O 1
ATOM 2186 N N . TRP A 1 283 ? -6.545 -15.910 -20.322 1.00 87.00 283 TRP A N 1
ATOM 2187 C CA . TRP A 1 283 ? -6.052 -16.056 -18.953 1.00 87.00 283 TRP A CA 1
ATOM 2188 C C . TRP A 1 283 ? -7.186 -16.157 -17.928 1.00 87.00 283 TRP A C 1
ATOM 2190 O O . TRP A 1 283 ? -7.189 -17.062 -17.091 1.00 87.00 283 TRP A O 1
ATOM 2200 N N . TYR A 1 284 ? -8.190 -15.278 -18.006 1.00 87.31 284 TYR A N 1
ATOM 2201 C CA . TYR A 1 284 ? -9.338 -15.353 -17.099 1.00 87.31 284 TYR A CA 1
ATOM 2202 C C . TYR A 1 284 ? -10.165 -16.630 -17.304 1.00 87.31 284 TYR A C 1
ATOM 2204 O O . TYR A 1 284 ? -10.634 -17.201 -16.320 1.00 87.31 284 TYR A O 1
ATOM 2212 N N . PHE A 1 285 ? -10.282 -17.147 -18.532 1.00 87.88 285 PHE A N 1
ATOM 2213 C CA . PHE A 1 285 ? -10.911 -18.451 -18.774 1.00 87.88 285 PHE A CA 1
ATOM 2214 C C . PHE A 1 285 ? -10.163 -19.604 -18.102 1.00 87.88 285 PHE A C 1
ATOM 2216 O O . PHE A 1 285 ? -10.801 -20.460 -17.488 1.00 87.88 285 PHE A O 1
ATOM 2223 N N . VAL A 1 286 ? -8.828 -19.617 -18.161 1.00 88.06 286 VAL A N 1
ATOM 2224 C CA . VAL A 1 286 ? -8.009 -20.628 -17.468 1.00 88.06 286 VAL A CA 1
ATOM 2225 C C . VAL A 1 286 ? -8.252 -20.578 -15.960 1.00 88.06 286 VAL A C 1
ATOM 2227 O O . VAL A 1 286 ? -8.460 -21.616 -15.330 1.00 88.06 286 VAL A O 1
ATOM 2230 N N . ILE A 1 287 ? -8.304 -19.376 -15.383 1.00 87.12 287 ILE A N 1
ATOM 2231 C CA . ILE A 1 287 ? -8.577 -19.186 -13.955 1.00 87.12 287 ILE A CA 1
ATOM 2232 C C . ILE A 1 287 ? -9.969 -19.697 -13.577 1.00 87.12 287 ILE A C 1
ATOM 2234 O O . ILE A 1 287 ? -10.111 -20.442 -12.606 1.00 87.12 287 ILE A O 1
ATOM 2238 N N . LEU A 1 288 ? -10.998 -19.330 -14.343 1.00 86.75 288 LEU A N 1
ATOM 2239 C CA . LEU A 1 288 ? -12.366 -19.791 -14.102 1.00 86.75 288 LEU A CA 1
ATOM 2240 C C . LEU A 1 288 ? -12.483 -21.314 -14.240 1.00 86.75 288 LEU A C 1
ATOM 2242 O O . LEU A 1 288 ? -13.160 -21.952 -13.429 1.00 86.75 288 LEU A O 1
ATOM 2246 N N . GLY A 1 289 ? -11.786 -21.906 -15.213 1.00 85.38 289 GLY A N 1
ATOM 2247 C CA . GLY A 1 289 ? -11.685 -23.355 -15.377 1.00 85.38 289 GLY A CA 1
ATOM 2248 C C . GLY A 1 289 ? -11.060 -24.031 -14.156 1.00 85.38 289 GLY A C 1
ATOM 2249 O O . GLY A 1 289 ? -11.632 -24.981 -13.618 1.00 85.38 289 GLY A O 1
ATOM 2250 N N . PHE A 1 290 ? -9.944 -23.497 -13.653 1.00 87.12 290 PHE A N 1
ATOM 2251 C CA . PHE A 1 290 ? -9.275 -24.003 -12.452 1.00 87.12 290 PHE A CA 1
ATOM 2252 C C . PHE A 1 290 ? -10.164 -23.914 -11.201 1.00 87.12 290 PHE A C 1
ATOM 2254 O O . PHE A 1 290 ? -10.294 -24.889 -10.458 1.00 87.12 290 PHE A O 1
ATOM 2261 N N . LEU A 1 291 ? -10.826 -22.773 -10.979 1.00 86.38 291 LEU A N 1
ATOM 2262 C CA . LEU A 1 291 ? -11.737 -22.585 -9.845 1.00 86.38 291 LEU A CA 1
ATOM 2263 C C . LEU A 1 291 ? -12.938 -23.539 -9.911 1.00 86.38 291 LEU A C 1
ATOM 2265 O O . LEU A 1 291 ? -13.329 -24.115 -8.893 1.00 86.38 291 LEU A O 1
ATOM 2269 N N . SER A 1 292 ? -13.490 -23.750 -11.109 1.00 83.12 292 SER A N 1
ATOM 2270 C CA . SER A 1 292 ? -14.604 -24.679 -11.336 1.00 83.12 292 SER A CA 1
ATOM 2271 C C . SER A 1 292 ? -14.196 -26.127 -11.063 1.00 83.12 292 SER A C 1
ATOM 2273 O O . SER A 1 292 ? -14.923 -26.854 -10.384 1.00 83.12 292 SER A O 1
ATOM 2275 N N . PHE A 1 293 ? -13.009 -26.529 -11.525 1.00 85.62 293 PHE A N 1
ATOM 2276 C CA . PHE A 1 293 ? -12.444 -27.851 -11.261 1.00 85.62 293 PHE A CA 1
ATOM 2277 C C . PHE A 1 293 ? -12.223 -28.088 -9.761 1.00 85.62 293 PHE A C 1
ATOM 2279 O O . PHE A 1 293 ? -12.665 -29.102 -9.222 1.00 85.62 293 PHE A O 1
ATOM 2286 N N . ARG A 1 294 ? -11.623 -27.116 -9.061 1.00 84.75 294 ARG A N 1
ATOM 2287 C CA . ARG A 1 294 ? -11.395 -27.182 -7.610 1.00 84.75 294 ARG A CA 1
ATOM 2288 C C . ARG A 1 294 ? -12.705 -27.323 -6.832 1.00 84.75 294 ARG A C 1
ATOM 2290 O O . ARG A 1 294 ? -12.780 -28.144 -5.923 1.00 84.75 294 ARG A O 1
ATOM 2297 N N . LYS A 1 295 ? -13.738 -26.549 -7.187 1.00 82.69 295 LYS A N 1
ATOM 2298 C CA . LYS A 1 295 ? -15.056 -26.623 -6.535 1.00 82.69 295 LYS A CA 1
ATOM 2299 C C . LYS A 1 295 ? -15.707 -27.991 -6.737 1.00 82.69 295 LYS A C 1
ATOM 2301 O O . LYS A 1 295 ? -16.227 -28.560 -5.783 1.00 82.69 295 LYS A O 1
ATOM 2306 N N . LYS A 1 296 ? -15.640 -28.534 -7.957 1.00 78.94 296 LYS A N 1
ATOM 2307 C CA . LYS A 1 296 ? -16.161 -29.872 -8.259 1.00 78.94 296 LYS A CA 1
ATOM 2308 C C . LYS A 1 296 ? -15.463 -30.943 -7.418 1.00 78.94 296 LYS A C 1
ATOM 2310 O O . LYS A 1 296 ? -16.139 -31.741 -6.782 1.00 78.94 296 LYS A O 1
ATOM 2315 N N . HIS A 1 297 ? -14.133 -30.908 -7.352 1.00 79.38 297 HIS A N 1
ATOM 2316 C CA . HIS A 1 297 ? -13.363 -31.890 -6.590 1.00 79.38 297 HIS A CA 1
ATOM 2317 C C . HIS A 1 297 ? -13.612 -31.807 -5.074 1.00 79.38 297 HIS A C 1
ATOM 2319 O O . HIS A 1 297 ? -13.710 -32.832 -4.407 1.00 79.38 297 HIS A O 1
ATOM 2325 N N . ALA A 1 298 ? -13.769 -30.596 -4.526 1.00 77.56 298 ALA A N 1
ATOM 2326 C CA . ALA A 1 298 ? -14.120 -30.407 -3.118 1.00 77.56 298 ALA A CA 1
ATOM 2327 C C . ALA A 1 298 ? -15.501 -30.994 -2.776 1.00 77.56 298 ALA A C 1
ATOM 2329 O O . ALA A 1 298 ? -15.646 -31.643 -1.743 1.00 77.56 298 ALA A O 1
ATOM 2330 N N . ASN A 1 299 ? -16.491 -30.819 -3.658 1.00 75.81 299 ASN A N 1
ATOM 2331 C CA . ASN A 1 299 ? -17.818 -31.413 -3.483 1.00 75.81 299 ASN A CA 1
ATOM 2332 C C . ASN A 1 299 ? -17.769 -32.950 -3.565 1.00 75.81 299 ASN A C 1
ATOM 2334 O O . ASN A 1 299 ? -18.363 -33.623 -2.734 1.00 75.81 299 ASN A O 1
ATOM 2338 N N . GLU A 1 300 ? -17.002 -33.510 -4.508 1.00 77.75 300 GLU A N 1
ATOM 2339 C CA . GLU A 1 300 ? -16.819 -34.967 -4.643 1.00 77.75 300 GLU A CA 1
ATOM 2340 C C . GLU A 1 300 ? -16.137 -35.617 -3.426 1.00 77.75 300 GLU A C 1
ATOM 2342 O O . GLU A 1 300 ? -16.350 -36.799 -3.160 1.00 77.75 300 GLU A O 1
ATOM 2347 N N . LEU A 1 301 ? -15.287 -34.874 -2.709 1.00 71.69 301 LEU A N 1
ATOM 2348 C CA . LEU A 1 301 ? -14.659 -35.322 -1.463 1.00 71.69 301 LEU A CA 1
ATOM 2349 C C . LEU A 1 301 ? -15.633 -35.256 -0.279 1.00 71.69 301 LEU A C 1
ATOM 2351 O O . LEU A 1 301 ? -15.626 -36.168 0.541 1.00 71.69 301 LEU A O 1
ATOM 2355 N N . ALA A 1 302 ? -16.472 -34.217 -0.214 1.00 69.38 302 ALA A N 1
ATOM 2356 C CA . ALA A 1 302 ? -17.479 -34.051 0.835 1.00 69.38 302 ALA A CA 1
ATOM 2357 C C . ALA A 1 302 ? -18.613 -35.087 0.742 1.00 69.38 302 ALA A C 1
ATOM 2359 O O . ALA A 1 302 ? -19.089 -35.550 1.769 1.00 69.38 302 ALA A O 1
ATOM 2360 N N . ASP A 1 303 ? -18.994 -35.507 -0.469 1.00 68.12 303 ASP A N 1
ATOM 2361 C CA . ASP A 1 303 ? -20.001 -36.561 -0.680 1.00 68.12 303 ASP A CA 1
ATOM 2362 C C . ASP A 1 303 ? -19.494 -37.974 -0.305 1.00 68.12 303 ASP A C 1
ATOM 2364 O O . ASP A 1 303 ? -20.276 -38.924 -0.257 1.00 68.12 303 ASP A O 1
ATOM 2368 N N . LYS A 1 304 ? -18.185 -38.144 -0.064 1.00 68.44 304 LYS A N 1
ATOM 2369 C CA . LYS A 1 304 ? -17.552 -39.433 0.284 1.00 68.44 304 LYS A CA 1
ATOM 2370 C C . LYS A 1 304 ? -17.236 -39.602 1.777 1.00 68.44 304 LYS A C 1
ATOM 2372 O O . LYS A 1 304 ? -16.739 -40.665 2.149 1.00 68.44 304 LYS A O 1
ATOM 2377 N N . THR A 1 305 ? -17.488 -38.588 2.602 1.00 56.94 305 THR A N 1
ATOM 2378 C CA . THR A 1 305 ? -17.248 -38.567 4.060 1.00 56.94 305 THR A CA 1
ATOM 2379 C C . THR A 1 305 ? -18.548 -38.454 4.827 1.00 56.94 305 THR A C 1
ATOM 2381 O O . THR A 1 305 ? -18.697 -39.189 5.825 1.00 56.94 305 THR A O 1
#

Foldseek 3Di:
DVVVLVVLVVLLVVLLVLLVVQDPPPLSVLLCQLAQQDDPDHDPLLCLLCVLLVNNVNSHHALVLLVLVLVVLLVVCVVDDPVVSLVVSLVVLVSSCSSNPNFLRSQLSSQLSVVVVVCVVVVHDDDQVVSLVVSVVVVCVVPVCLVVDLRNQLNSLLSVLCSQQLVVQLVVLVVDPPVLSNQLSSVVSSCLRNVLSCCQAVQKDFPNNSVLCSQQVVLSSQLSPLSNVLSVVCVVPSVVSSVSSVSNVVSSVSNSVSSSVSSVDPPRMDGHDHNPVCSSVVSVVVVVVVSVVVVVVVVVVVVVD

pLDDT: mean 87.54, std 6.32, range [56.94, 96.62]

Sequence (305 aa):
MQEFLQWLEVLREQLIQNTQVLLPEPHASLLSGIVLGEKGDLSSEFKKALIATGTIHVVVVSGYNISLICGWLSGMTRIFSKQITFVLIISCVIFYTLLTGAEAPTIRAAIMGLLVWGSRVAGRVSDSVFLLILTGVVMFVFDHTVLESISFQLSFMATLGIILFGDTLGAVFKFLPSPLSSDLATTLSAQILVLPILVYYFGSVSWISPVVNVLVLWTVPLATILGFLTLLISILSMEIAKVAAWFVWLPLDIFQQIISISGSFSYSQIYFPKQNVLLLVGWYFVILGFLSFRKKHANELADKT

Secondary structure (DSSP, 8-state):
-HHHHHHHHHHHHHHHHHHHHHS-TTHHHHHHHHHH---S-S-HHHHHHHHHTT-TTTSS--HHHHHHHHHHHHHHGGGS-HHHHHHHHHHHHHHHHHHTT--HHHHHHHHHHHHHHHHHHTTPPPPHHHHHHHHHHHHHHH-GGGGG-HHHHHHHHHHHHHHHHHHHHHHHGGGS-HHHHHHHHHHHHHHHHHHHHHHHHHSEEETTHHHHHHHHHTHHHHHHHHHHHHHHHHHH-HHHHHHHHHHHHHHHHHHHHHHHHHHT-TTSEEE--TT-HHHHHHHHHHHHHHHHHHHHHHHHHHTT-

Nearest PDB structures (foldseek):
  8xma-assembly1_B  TM=1.743E-01  e=1.884E+00  Homo sapiens
  5owv-assembly1_A  TM=1.396E-01  e=2.773E+00  Campylobacter jejuni

Radius of gyration: 20.42 Å; Cα contacts (8 Å, |Δi|>4): 336; chains: 1; bounding box: 46×64×54 Å

Mean predicted aligned error: 6.49 Å

Solvent-accessible surface area (backbone atoms only — not comparable to full-atom values): 15715 Å² total; per-residue (Å²): 110,68,69,58,52,53,49,42,50,54,50,39,53,51,49,48,54,48,32,58,75,52,33,61,83,68,50,14,39,48,49,32,5,35,59,42,37,50,81,83,69,62,51,73,66,59,50,48,17,26,53,34,31,50,46,50,73,66,41,36,54,35,42,65,55,53,51,50,52,42,51,53,51,49,61,73,33,62,87,51,55,74,66,56,36,46,56,52,42,52,50,49,43,51,51,51,24,57,51,35,66,53,44,53,34,34,48,49,44,42,48,41,52,52,51,54,49,52,27,55,76,70,72,44,87,78,53,69,66,59,47,50,52,52,39,51,51,54,49,37,74,77,34,75,63,47,78,76,34,65,60,32,51,45,41,52,29,24,53,51,18,27,73,75,32,22,69,60,39,32,62,71,32,60,88,43,61,67,71,62,17,49,53,52,14,41,51,52,17,16,41,72,52,26,46,46,56,41,33,33,77,68,17,48,45,30,77,50,18,70,62,51,44,65,77,34,52,74,30,48,61,50,32,37,53,47,38,48,49,25,54,58,37,40,76,79,35,58,72,62,17,43,62,44,31,58,68,27,44,53,36,43,49,54,41,50,51,54,38,52,63,56,28,66,46,90,76,27,56,50,77,47,72,59,64,42,59,65,62,38,52,51,52,54,52,54,52,52,49,51,54,52,52,52,52,52,53,53,51,61,53,59,78,73,109

InterPro domains:
  IPR004477 ComEC/Rec2-related protein [PF03772] (34-292)
  IPR004477 ComEC/Rec2-related protein [TIGR00360] (55-226)
  IPR052159 Bacterial competence-related DNA uptake protein [PTHR30619] (10-290)

Organism: NCBI:txid1802605